Protein AF-A0A958YDU8-F1 (afdb_monomer_lite)

Foldseek 3Di:
DPQDWDFADCPPPPDPDDGGIWRWDFDWDDDDPTQFRQKIKTHDPPPDPDIDMDGCVVVVQRFGHPVCLFVLVCVQCVPDDPVFKGFDDWDWDWDQALNDTFTWIKIWMFGDDPVDPDTPPVDDTWIWIAGRRPRDIFTDDPVCPVCPSVSVCVVCVVVCCVPVVGQDDDPDPQDPVSVVVVVVVVVVPPPPPDDCVVVVVVVVVVVVVVVVVVVPD

Structure (mmCIF, N/CA/C/O backbone):
data_AF-A0A958YDU8-F1
#
_entry.id   AF-A0A958YDU8-F1
#
loop_
_atom_site.group_PDB
_atom_site.id
_atom_site.type_symbol
_atom_site.label_atom_id
_atom_site.label_alt_id
_atom_site.label_comp_id
_atom_site.label_asym_id
_atom_site.label_entity_id
_atom_site.label_seq_id
_atom_site.pdbx_PDB_ins_code
_atom_site.Cartn_x
_atom_site.Cartn_y
_atom_site.Cartn_z
_atom_site.occupancy
_atom_site.B_iso_or_equiv
_atom_site.auth_seq_id
_atom_site.auth_comp_id
_atom_site.auth_asym_id
_atom_site.auth_atom_id
_atom_site.pdbx_PDB_model_num
ATOM 1 N N . GLN A 1 1 ? 7.391 -19.616 -9.403 1.00 39.03 1 GLN A N 1
ATOM 2 C CA . GLN A 1 1 ? 7.424 -18.287 -8.755 1.00 39.03 1 GLN A CA 1
ATOM 3 C C . GLN A 1 1 ? 6.840 -18.462 -7.368 1.00 39.03 1 GLN A C 1
ATOM 5 O O . GLN A 1 1 ? 5.792 -19.087 -7.274 1.00 39.03 1 GLN A O 1
ATOM 10 N N . GLN A 1 2 ? 7.525 -18.017 -6.311 1.00 38.78 2 GLN A N 1
ATOM 11 C CA . GLN A 1 2 ? 6.897 -17.954 -4.989 1.00 38.78 2 GLN A CA 1
ATOM 12 C C . GLN A 1 2 ? 5.824 -16.860 -5.042 1.00 38.78 2 GLN A C 1
ATOM 14 O O . GLN A 1 2 ? 6.147 -15.749 -5.469 1.00 38.78 2 GLN A O 1
ATOM 19 N N . PRO A 1 3 ? 4.566 -17.153 -4.677 1.00 54.75 3 PRO A N 1
ATOM 20 C CA . PRO A 1 3 ? 3.591 -16.103 -4.474 1.00 54.75 3 PRO A CA 1
ATOM 21 C C . PRO A 1 3 ? 4.061 -15.255 -3.292 1.00 54.75 3 PRO A C 1
ATOM 23 O O . PRO A 1 3 ? 4.554 -15.775 -2.290 1.00 54.75 3 PRO A O 1
ATOM 26 N N . LEU A 1 4 ? 3.979 -13.941 -3.448 1.00 65.94 4 LEU A N 1
ATOM 27 C CA . LEU A 1 4 ? 4.447 -12.989 -2.451 1.00 65.94 4 LEU A CA 1
ATOM 28 C C . LEU A 1 4 ? 3.648 -13.202 -1.157 1.00 65.94 4 LEU A C 1
ATOM 30 O O . LEU A 1 4 ? 2.430 -13.397 -1.198 1.00 65.94 4 LEU A O 1
ATOM 34 N N . VAL A 1 5 ? 4.344 -13.230 -0.022 1.00 72.75 5 VAL A N 1
ATOM 35 C CA . VAL A 1 5 ? 3.734 -13.309 1.311 1.00 72.75 5 VAL A CA 1
ATOM 36 C C . VAL A 1 5 ? 3.876 -11.966 2.008 1.00 72.75 5 VAL A C 1
ATOM 38 O O . VAL A 1 5 ? 4.896 -11.286 1.873 1.00 72.75 5 VAL A O 1
ATOM 41 N N . THR A 1 6 ? 2.836 -11.577 2.733 1.00 83.12 6 THR A N 1
ATOM 42 C CA . THR A 1 6 ? 2.801 -10.376 3.570 1.00 83.12 6 THR A CA 1
ATOM 43 C C . THR A 1 6 ? 2.320 -10.782 4.954 1.00 83.12 6 THR A C 1
ATOM 45 O O . THR A 1 6 ? 1.454 -11.649 5.077 1.00 83.12 6 THR A O 1
ATOM 48 N N . ASP A 1 7 ? 2.922 -10.201 5.987 1.00 86.94 7 ASP A N 1
ATOM 49 C CA . ASP A 1 7 ? 2.473 -10.397 7.361 1.00 86.94 7 ASP A CA 1
ATOM 50 C C . ASP A 1 7 ? 1.242 -9.520 7.622 1.00 86.94 7 ASP A C 1
ATOM 52 O O . ASP A 1 7 ? 1.266 -8.317 7.348 1.00 86.94 7 ASP A O 1
ATOM 56 N N . PHE A 1 8 ? 0.157 -10.131 8.089 1.00 88.38 8 PHE A N 1
ATOM 57 C CA . PHE A 1 8 ? -1.086 -9.449 8.421 1.00 88.38 8 PHE A CA 1
ATOM 58 C C . PHE A 1 8 ? -1.434 -9.651 9.882 1.00 88.38 8 PHE A C 1
ATOM 60 O O . PHE A 1 8 ? -1.458 -10.776 10.386 1.00 88.38 8 PHE A O 1
ATOM 67 N N . ASP A 1 9 ? -1.817 -8.549 10.516 1.00 87.50 9 ASP A N 1
ATOM 68 C CA . ASP A 1 9 ? -2.418 -8.567 11.834 1.00 87.50 9 ASP A CA 1
ATOM 69 C C . ASP A 1 9 ? -3.946 -8.527 11.729 1.00 87.50 9 ASP A C 1
ATOM 71 O O . ASP A 1 9 ? -4.536 -7.545 11.273 1.00 87.50 9 ASP A O 1
ATOM 75 N N . PHE A 1 10 ? -4.585 -9.615 12.156 1.00 85.62 10 PHE A N 1
ATOM 76 C CA . PHE A 1 10 ? -6.038 -9.748 12.235 1.00 85.62 10 PHE A CA 1
ATOM 77 C C . PHE A 1 10 ? -6.580 -9.461 13.642 1.00 85.62 10 PHE A C 1
ATOM 79 O O . PHE A 1 10 ? -7.779 -9.638 13.885 1.00 85.62 10 PHE A O 1
ATOM 86 N N . ALA A 1 11 ? -5.743 -8.991 14.573 1.00 84.94 11 ALA A N 1
ATOM 87 C CA . ALA A 1 11 ? -6.195 -8.572 15.891 1.00 84.94 11 ALA A CA 1
ATOM 88 C C . ALA A 1 11 ? -7.304 -7.508 15.785 1.00 84.94 11 ALA A C 1
ATOM 90 O O . ALA A 1 11 ? -7.240 -6.562 14.996 1.00 84.94 11 ALA A O 1
ATOM 91 N N . GLY A 1 12 ? -8.358 -7.678 16.587 1.00 78.44 12 GLY A N 1
ATOM 92 C CA . GLY A 1 12 ? -9.519 -6.784 16.582 1.00 78.44 12 GLY A CA 1
ATOM 93 C C . GLY A 1 12 ? -10.489 -6.994 15.415 1.00 78.44 12 GLY A C 1
ATOM 94 O O . GLY A 1 12 ? -11.377 -6.170 15.216 1.00 78.44 12 GLY A O 1
ATOM 95 N N . THR A 1 13 ? -10.338 -8.072 14.644 1.00 82.50 13 THR A N 1
ATOM 96 C CA . THR A 1 13 ? -11.361 -8.523 13.695 1.00 82.50 13 THR A CA 1
ATOM 97 C C . THR A 1 13 ? -12.206 -9.642 14.308 1.00 82.50 13 THR A C 1
ATOM 99 O O . THR A 1 13 ? -11.715 -10.426 15.116 1.00 82.50 13 THR A O 1
ATOM 102 N N . ASP A 1 14 ? -13.471 -9.755 13.895 1.00 83.44 14 ASP A N 1
ATOM 103 C CA . ASP A 1 14 ? -14.378 -10.820 14.361 1.00 83.44 14 ASP A CA 1
ATOM 104 C C . ASP A 1 14 ? -14.143 -12.165 13.643 1.00 83.44 14 ASP A C 1
ATOM 106 O O . ASP A 1 14 ? -14.927 -13.107 13.777 1.00 83.44 14 ASP A O 1
ATOM 110 N N . ILE A 1 15 ? -13.083 -12.263 12.835 1.00 82.56 15 ILE A N 1
ATOM 111 C CA . ILE A 1 15 ? -12.749 -13.474 12.089 1.00 82.56 15 ILE A CA 1
ATOM 112 C C . ILE A 1 15 ? -11.736 -14.311 12.870 1.00 82.56 15 ILE A C 1
ATOM 114 O O . ILE A 1 15 ? -10.756 -13.805 13.402 1.00 82.56 15 ILE A O 1
ATOM 118 N N . GLY A 1 16 ? -11.934 -15.631 12.892 1.00 79.31 16 GLY A N 1
ATOM 119 C CA . GLY A 1 16 ? -10.999 -16.587 13.502 1.00 79.31 16 GLY A CA 1
ATOM 120 C C . GLY A 1 16 ? -9.726 -16.817 12.676 1.00 79.31 16 GLY A C 1
ATOM 121 O O . GLY A 1 16 ? -9.306 -17.965 12.517 1.00 79.31 16 GLY A O 1
ATOM 122 N N . ALA A 1 17 ? -9.179 -15.765 12.064 1.00 84.50 17 ALA A N 1
ATOM 123 C CA . ALA A 1 17 ? -7.907 -15.784 11.349 1.00 84.50 17 ALA A CA 1
ATOM 124 C C . ALA A 1 17 ? -6.751 -15.553 12.332 1.00 84.50 17 ALA A C 1
ATOM 126 O O . ALA A 1 17 ? -6.861 -14.762 13.264 1.00 84.50 17 ALA A O 1
ATOM 127 N N . TYR A 1 18 ? -5.640 -16.256 12.132 1.00 85.81 18 TYR A N 1
ATOM 128 C CA . TYR A 1 18 ? -4.417 -16.069 12.915 1.00 85.81 18 TYR A CA 1
ATOM 129 C C . TYR A 1 18 ? -3.584 -14.923 12.320 1.00 85.81 18 TYR A C 1
ATOM 131 O O . TYR A 1 18 ? -3.450 -14.851 11.102 1.00 85.81 18 TYR A O 1
ATOM 139 N N . SER A 1 19 ? -3.007 -14.041 13.136 1.00 89.50 19 SER A N 1
ATOM 140 C CA . SER A 1 19 ? -2.081 -13.005 12.650 1.00 89.50 19 SER A CA 1
ATOM 141 C C . SER A 1 19 ? -0.740 -13.619 12.238 1.00 89.50 19 SER A C 1
ATOM 143 O O . SER A 1 19 ? -0.103 -14.276 13.056 1.00 89.50 19 SER A O 1
ATOM 145 N N . GLY A 1 20 ? -0.299 -13.404 10.999 1.00 89.69 20 GLY A N 1
ATOM 146 C CA . GLY A 1 20 ? 0.942 -13.977 10.470 1.00 89.69 20 GLY A CA 1
ATOM 147 C C . GLY A 1 20 ? 1.060 -13.837 8.954 1.00 89.69 20 GLY A C 1
ATOM 148 O O . GLY A 1 20 ? 0.490 -12.924 8.364 1.00 89.69 20 GLY A O 1
ATOM 149 N N . LEU A 1 21 ? 1.781 -14.753 8.299 1.00 91.62 21 LEU A N 1
ATOM 150 C CA . LEU A 1 21 ? 2.033 -14.696 6.854 1.00 91.62 21 LEU A CA 1
ATOM 151 C C . LEU A 1 21 ? 0.840 -15.182 6.019 1.00 91.62 21 LEU A C 1
ATOM 153 O O . LEU A 1 21 ? 0.368 -16.308 6.183 1.00 91.62 21 LEU A O 1
ATOM 157 N N . TYR A 1 22 ? 0.423 -14.360 5.055 1.00 92.44 22 TYR A N 1
ATOM 158 C CA . TYR A 1 22 ? -0.594 -14.701 4.061 1.00 92.44 22 TYR A CA 1
ATOM 159 C C . TYR A 1 22 ? -0.122 -14.353 2.654 1.00 92.44 22 TYR A C 1
ATOM 161 O O . TYR A 1 22 ? 0.576 -13.361 2.430 1.00 92.44 22 TYR A O 1
ATOM 169 N N . HIS A 1 23 ? -0.587 -15.129 1.682 1.00 90.88 23 HIS A N 1
ATOM 170 C CA . HIS A 1 23 ? -0.673 -14.663 0.308 1.00 90.88 23 HIS A CA 1
ATOM 171 C C . HIS A 1 23 ? -1.861 -13.724 0.172 1.00 90.88 23 HIS A C 1
ATOM 173 O O . HIS A 1 23 ? -2.959 -14.035 0.639 1.00 90.88 23 HIS A O 1
ATOM 179 N N . TRP A 1 24 ? -1.640 -12.599 -0.497 1.00 91.50 24 TRP A N 1
ATOM 180 C CA . TRP A 1 24 ? -2.682 -11.622 -0.761 1.00 91.50 24 TRP A CA 1
ATOM 181 C C . TRP A 1 24 ? -2.897 -11.438 -2.258 1.00 91.50 24 TRP A C 1
ATOM 183 O O . TRP A 1 24 ? -1.936 -11.338 -3.021 1.00 91.50 24 TRP A O 1
ATOM 193 N N . PHE A 1 25 ? -4.163 -11.352 -2.659 1.00 90.62 25 PHE A N 1
ATOM 194 C CA . PHE A 1 25 ? -4.563 -11.067 -4.031 1.00 90.62 25 PHE A CA 1
ATOM 195 C C . PHE A 1 25 ? -5.635 -9.982 -4.051 1.00 90.62 25 PHE A C 1
ATOM 197 O O . PHE A 1 25 ? -6.709 -10.151 -3.471 1.00 90.62 25 PHE A O 1
ATOM 204 N N . GLY A 1 26 ? -5.359 -8.890 -4.760 1.00 90.56 26 GLY A N 1
ATOM 205 C CA . GLY A 1 26 ? -6.371 -7.908 -5.122 1.00 90.56 26 GLY A CA 1
ATOM 206 C C . GLY A 1 26 ? -7.107 -8.357 -6.379 1.00 90.56 26 GLY A C 1
ATOM 207 O O . GLY A 1 26 ? -6.504 -8.438 -7.446 1.00 90.56 26 GLY A O 1
ATOM 208 N N . LEU A 1 27 ? -8.395 -8.676 -6.259 1.00 90.69 27 LEU A N 1
ATOM 209 C CA . LEU A 1 27 ? -9.233 -9.035 -7.399 1.00 90.69 27 LEU A CA 1
ATOM 210 C C . LEU A 1 27 ? -9.924 -7.796 -7.952 1.00 90.69 27 LEU A C 1
ATOM 212 O O . LEU A 1 27 ? -10.618 -7.068 -7.234 1.00 90.69 27 LEU A O 1
ATOM 216 N N . GLU A 1 28 ? -9.766 -7.610 -9.252 1.00 89.19 28 GLU A N 1
ATOM 217 C CA . GLU A 1 28 ? -10.351 -6.525 -10.027 1.00 89.19 28 GLU A CA 1
ATOM 218 C C . GLU A 1 28 ? -11.331 -7.110 -11.057 1.00 89.19 28 GLU A C 1
ATOM 220 O O . GLU A 1 28 ? -11.130 -8.240 -11.521 1.00 89.19 28 GLU A O 1
ATOM 225 N N . PRO A 1 29 ? -12.410 -6.395 -11.415 1.00 83.06 29 PRO A N 1
ATOM 226 C CA . PRO A 1 29 ? -13.321 -6.850 -12.453 1.00 83.06 29 PRO A CA 1
ATOM 227 C C . PRO A 1 29 ? -12.605 -6.954 -13.803 1.00 83.06 29 PRO A C 1
ATOM 229 O O . PRO A 1 29 ? -11.751 -6.141 -14.142 1.00 83.06 29 PRO A O 1
ATOM 232 N N . VAL A 1 30 ? -12.992 -7.940 -14.608 1.00 74.12 30 VAL A N 1
ATOM 233 C CA . VAL A 1 30 ? -12.461 -8.105 -15.965 1.00 74.12 30 VAL A CA 1
ATOM 234 C C . VAL A 1 30 ? -13.168 -7.128 -16.911 1.00 74.12 30 VAL A C 1
ATOM 236 O O . VAL A 1 30 ? -14.394 -7.158 -17.012 1.00 74.12 30 VAL A O 1
ATOM 239 N N . GLY A 1 31 ? -12.410 -6.289 -17.622 1.00 67.19 31 GLY A N 1
ATOM 240 C CA . GLY A 1 31 ? -12.918 -5.379 -18.659 1.00 67.19 31 GLY A CA 1
ATOM 241 C C . GLY A 1 31 ? -12.259 -3.9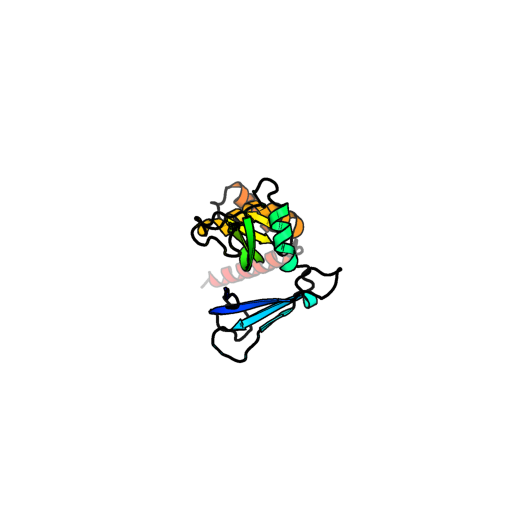96 -18.629 1.00 67.19 31 GLY A C 1
ATOM 242 O O . GLY A 1 31 ? -11.626 -3.628 -17.645 1.00 67.19 31 GLY A O 1
ATOM 243 N N . GLU A 1 32 ? -12.414 -3.218 -19.705 1.00 60.72 32 GLU A N 1
ATOM 244 C CA . GLU A 1 32 ? -11.770 -1.897 -19.853 1.00 60.72 32 GLU A CA 1
ATOM 245 C C . GLU A 1 32 ? -12.280 -0.840 -18.856 1.00 60.72 32 GLU A C 1
ATOM 247 O O . GLU A 1 32 ? -11.593 0.140 -18.583 1.00 60.72 32 GLU A O 1
ATOM 252 N N . GLU A 1 33 ? -13.469 -1.033 -18.279 1.00 55.81 33 GLU A N 1
ATOM 253 C CA . GLU A 1 33 ? -14.166 0.015 -17.522 1.00 55.81 33 GLU A CA 1
ATOM 254 C C . GLU A 1 33 ? -13.975 -0.042 -15.998 1.00 55.81 33 GLU A C 1
ATOM 256 O O . GLU A 1 33 ? -14.526 0.800 -15.285 1.00 55.81 33 GLU A O 1
ATOM 261 N N . ARG A 1 34 ? -13.245 -1.025 -15.447 1.00 60.16 34 ARG A N 1
ATOM 262 C CA . ARG A 1 34 ? -13.185 -1.215 -13.985 1.00 60.16 34 ARG A CA 1
ATOM 263 C C . ARG A 1 34 ? -11.812 -1.636 -13.472 1.00 60.16 34 ARG A C 1
ATOM 265 O O . ARG A 1 34 ? -11.558 -2.805 -13.227 1.00 60.16 34 ARG A O 1
ATOM 272 N N . THR A 1 35 ? -10.976 -0.644 -13.187 1.00 65.88 35 THR A N 1
ATOM 273 C CA . THR A 1 35 ? -9.683 -0.790 -12.493 1.00 65.88 35 THR A CA 1
ATOM 274 C C . THR A 1 35 ? -9.809 -0.623 -10.975 1.00 65.88 35 THR A C 1
ATOM 276 O O . THR A 1 35 ? -8.877 -0.170 -10.317 1.00 65.88 35 THR A O 1
ATOM 279 N N . SER A 1 36 ? -10.983 -0.898 -10.396 1.00 85.25 36 SER A N 1
ATOM 280 C CA . SER A 1 36 ? -11.215 -0.770 -8.954 1.00 85.25 36 SER A CA 1
ATOM 281 C C . SER A 1 36 ? -11.044 -2.105 -8.239 1.00 85.25 36 SER A C 1
ATOM 283 O O . SER A 1 36 ? -11.591 -3.122 -8.679 1.00 85.25 36 SER A O 1
ATOM 285 N N . LEU A 1 37 ? -10.376 -2.089 -7.089 1.00 90.38 37 LEU A N 1
ATOM 286 C CA . LEU A 1 37 ? -10.241 -3.247 -6.216 1.00 90.38 37 LEU A CA 1
ATOM 287 C C . LEU A 1 37 ? -11.626 -3.691 -5.720 1.00 90.38 37 LEU A C 1
ATOM 289 O O . LEU A 1 37 ? -12.300 -2.957 -5.003 1.00 90.38 37 LEU A O 1
ATOM 293 N N . SER A 1 38 ? -12.054 -4.896 -6.102 1.00 91.25 38 SER A N 1
ATOM 294 C CA . SER A 1 38 ? -13.350 -5.460 -5.693 1.00 91.25 38 SER A CA 1
ATOM 295 C C . SER A 1 38 ? -13.221 -6.365 -4.476 1.00 91.25 38 SER A C 1
ATOM 297 O O . SER A 1 38 ? -14.015 -6.251 -3.544 1.00 91.25 38 SER A O 1
ATOM 299 N N . TYR A 1 39 ? -12.196 -7.218 -4.455 1.00 92.38 39 TYR A N 1
ATOM 300 C CA . TYR A 1 39 ? -11.927 -8.105 -3.327 1.00 92.38 39 TYR A CA 1
ATOM 301 C C . TYR A 1 39 ? -10.458 -8.076 -2.937 1.00 92.38 39 TYR A C 1
ATOM 303 O O . TYR A 1 39 ? -9.588 -8.113 -3.800 1.00 92.38 39 TYR A O 1
ATOM 311 N N . SER A 1 40 ? -10.189 -8.092 -1.636 1.00 92.81 40 SER A N 1
ATOM 312 C CA . SER A 1 40 ? -8.895 -8.520 -1.103 1.00 92.81 40 SER A CA 1
ATOM 313 C C . SER A 1 40 ? -9.027 -9.959 -0.632 1.00 92.81 40 SER A C 1
ATOM 315 O O . SER A 1 40 ? -9.834 -10.227 0.253 1.00 92.81 40 SER A O 1
ATOM 317 N N . VAL A 1 41 ? -8.266 -10.881 -1.212 1.00 93.25 41 VAL A N 1
ATOM 318 C CA . VAL A 1 41 ? -8.261 -12.302 -0.841 1.00 93.25 41 VAL A CA 1
ATOM 319 C C . VAL A 1 41 ? -6.991 -12.614 -0.067 1.00 93.25 41 VAL A C 1
ATOM 321 O O . VAL A 1 41 ? -5.906 -12.218 -0.483 1.00 93.25 41 VAL A O 1
ATOM 324 N N . PHE A 1 42 ? -7.131 -13.345 1.035 1.00 92.44 42 PHE A N 1
ATOM 325 C CA . PHE A 1 42 ? -6.052 -13.724 1.936 1.00 92.44 42 PHE A CA 1
ATOM 326 C C . PHE A 1 42 ? -6.036 -15.245 2.088 1.00 92.44 42 PHE A C 1
ATOM 328 O O . PHE A 1 42 ? -7.031 -15.851 2.497 1.00 92.44 42 PHE A O 1
ATOM 335 N N . ILE A 1 43 ? -4.898 -15.857 1.777 1.00 92.56 43 ILE A N 1
ATOM 336 C CA . ILE A 1 43 ? -4.672 -17.298 1.919 1.00 92.56 43 ILE A CA 1
ATOM 337 C C . ILE A 1 43 ? -3.547 -17.493 2.942 1.00 92.56 43 ILE A C 1
ATOM 339 O O . ILE A 1 43 ? -2.435 -17.027 2.677 1.00 92.56 43 ILE A O 1
ATOM 343 N N . PRO A 1 44 ? -3.803 -18.131 4.099 1.00 92.25 44 PRO A N 1
ATOM 344 C CA . PRO A 1 44 ? -2.773 -18.406 5.095 1.00 92.25 44 PRO A CA 1
ATOM 345 C C . PRO A 1 44 ? -1.594 -19.181 4.500 1.00 92.25 44 PRO A C 1
ATOM 347 O O . PRO A 1 44 ? -1.781 -20.138 3.750 1.00 92.25 44 PRO A O 1
ATOM 350 N N . ALA A 1 45 ? -0.370 -18.814 4.877 1.00 89.75 45 ALA A N 1
ATOM 351 C CA . ALA A 1 45 ? 0.833 -19.562 4.509 1.00 89.75 45 ALA A CA 1
ATOM 352 C C . ALA A 1 45 ? 1.122 -20.749 5.459 1.00 89.75 45 ALA A C 1
ATOM 354 O O . ALA A 1 45 ? 2.197 -21.342 5.401 1.00 89.75 45 ALA A O 1
ATOM 355 N N . ASP A 1 46 ? 0.178 -21.097 6.340 1.00 87.75 46 ASP A N 1
ATOM 356 C CA . ASP A 1 46 ? 0.302 -22.155 7.356 1.00 87.75 46 ASP A CA 1
ATOM 357 C C . ASP A 1 46 ? -0.077 -23.562 6.846 1.00 87.75 46 ASP A C 1
ATOM 359 O O . ASP A 1 46 ? -0.037 -24.532 7.602 1.00 87.75 46 ASP A O 1
ATOM 363 N N . GLY A 1 47 ? -0.432 -23.682 5.561 1.00 85.44 47 GLY A N 1
ATOM 364 C CA . GLY A 1 47 ? -0.828 -24.939 4.922 1.00 85.44 47 GLY A CA 1
ATOM 365 C C . GLY A 1 47 ? -2.284 -25.346 5.162 1.00 85.44 47 GLY A C 1
ATOM 366 O O . GLY A 1 47 ? -2.672 -26.443 4.761 1.00 85.44 47 GLY A O 1
ATOM 367 N N . THR A 1 48 ? -3.098 -24.501 5.800 1.00 88.00 48 THR A N 1
ATOM 368 C CA . THR A 1 48 ? -4.530 -24.767 5.978 1.00 88.00 48 THR A CA 1
ATOM 369 C C . THR A 1 48 ? -5.325 -24.555 4.686 1.00 88.00 48 THR A C 1
ATOM 371 O O . THR A 1 48 ? -5.014 -23.695 3.866 1.00 88.00 48 THR A O 1
ATOM 374 N N . GLU A 1 49 ? -6.421 -25.299 4.522 1.00 89.69 49 GLU A N 1
ATOM 375 C CA . GLU A 1 49 ? -7.380 -25.119 3.416 1.00 89.69 49 GLU A CA 1
ATOM 376 C C . GLU A 1 49 ? -8.400 -24.008 3.724 1.00 89.69 49 GLU A C 1
ATOM 378 O O . GLU A 1 49 ? -9.609 -24.163 3.543 1.00 89.69 49 GLU A O 1
ATOM 383 N N . LYS A 1 50 ? -7.924 -22.883 4.262 1.00 90.94 50 LYS A N 1
ATOM 384 C CA . LYS A 1 50 ? -8.757 -21.724 4.593 1.00 90.94 50 LYS A CA 1
ATOM 385 C C . LYS A 1 50 ? -8.512 -20.597 3.600 1.00 90.94 50 LYS A C 1
ATOM 387 O O . LYS A 1 50 ? -7.399 -20.383 3.134 1.00 90.94 50 LYS A O 1
ATOM 392 N N . LEU A 1 51 ? -9.565 -19.843 3.313 1.00 91.44 51 LEU A N 1
ATOM 393 C CA . LEU A 1 51 ? -9.502 -18.630 2.512 1.00 91.44 51 LEU A CA 1
ATOM 394 C C . LEU A 1 51 ? -10.349 -17.563 3.187 1.00 91.44 51 LEU A C 1
ATOM 396 O O . LEU A 1 51 ? -11.492 -17.814 3.573 1.00 91.44 51 LEU A O 1
ATOM 400 N N . TYR A 1 52 ? -9.787 -16.368 3.295 1.00 92.75 52 TYR A N 1
ATOM 401 C CA . TYR A 1 52 ? -10.481 -15.188 3.784 1.00 92.75 52 TYR A CA 1
ATOM 402 C C . TYR A 1 52 ? -10.586 -14.177 2.651 1.00 92.75 52 TYR A C 1
ATOM 404 O O . TYR A 1 52 ? -9.727 -14.114 1.772 1.00 92.75 52 TYR A O 1
ATOM 412 N N . TYR A 1 53 ? -11.642 -13.375 2.660 1.00 93.19 53 TYR A N 1
ATOM 413 C CA . TYR A 1 53 ? -11.790 -12.295 1.701 1.00 93.19 53 TYR A CA 1
ATOM 414 C C . TYR A 1 53 ? -12.441 -11.078 2.346 1.00 93.19 53 TYR A C 1
ATOM 416 O O . TYR A 1 53 ? -13.175 -11.183 3.328 1.00 93.19 53 TYR A O 1
ATOM 424 N N . TYR A 1 54 ? -12.176 -9.921 1.758 1.00 91.31 54 TYR A N 1
ATOM 425 C CA . TYR A 1 54 ? -12.801 -8.658 2.097 1.00 91.31 54 TYR A CA 1
ATOM 426 C C . TYR A 1 54 ? -13.475 -8.094 0.848 1.00 91.31 54 TYR A C 1
ATOM 428 O O . TYR A 1 54 ? -12.805 -7.838 -0.152 1.00 91.31 54 TYR A O 1
ATOM 436 N N . ASP A 1 55 ? -14.796 -7.929 0.906 1.00 92.75 55 ASP A N 1
ATOM 437 C CA . ASP A 1 55 ? -15.608 -7.409 -0.197 1.00 92.75 55 ASP A CA 1
ATOM 438 C C . ASP A 1 55 ? -15.658 -5.874 -0.148 1.00 92.75 55 ASP A C 1
ATOM 440 O O . ASP A 1 55 ? -16.442 -5.272 0.595 1.00 92.75 55 ASP A O 1
ATOM 444 N N . HIS A 1 56 ? -14.784 -5.236 -0.927 1.00 92.12 56 HIS A N 1
ATOM 445 C CA . HIS A 1 56 ? -14.736 -3.780 -1.059 1.00 92.12 56 HIS A CA 1
ATOM 446 C C . HIS A 1 56 ? -15.953 -3.253 -1.831 1.00 92.12 56 HIS A C 1
ATOM 448 O O . HIS A 1 56 ? -16.491 -2.192 -1.497 1.00 92.12 56 HIS A O 1
ATOM 454 N N . ALA A 1 57 ? -16.435 -4.013 -2.820 1.00 87.81 57 ALA A N 1
ATOM 455 C CA . ALA A 1 57 ? -17.554 -3.627 -3.673 1.00 87.81 57 ALA A CA 1
ATOM 456 C C . ALA A 1 57 ? -18.877 -3.554 -2.893 1.00 87.81 57 ALA A C 1
ATOM 458 O O . ALA A 1 57 ? -19.594 -2.554 -2.984 1.00 87.81 57 ALA A O 1
ATOM 459 N N . ALA A 1 58 ? -19.175 -4.553 -2.058 1.00 90.12 58 ALA A N 1
ATOM 460 C CA . ALA A 1 58 ? -20.352 -4.568 -1.187 1.00 90.12 58 ALA A CA 1
ATOM 461 C C . ALA A 1 58 ? -20.338 -3.414 -0.174 1.00 90.12 58 ALA A C 1
ATOM 463 O O . ALA A 1 58 ? -21.385 -2.865 0.176 1.00 90.12 58 ALA A O 1
ATOM 464 N N . LYS A 1 59 ? -19.141 -3.003 0.260 1.00 88.94 59 LYS A N 1
ATOM 465 C CA . LYS A 1 59 ? -18.921 -1.855 1.150 1.00 88.94 59 LYS A CA 1
ATOM 466 C C . LYS A 1 59 ? -18.852 -0.513 0.419 1.00 88.94 59 LYS A C 1
ATOM 468 O O . LYS A 1 59 ? -18.669 0.509 1.074 1.00 88.94 59 LYS A O 1
ATOM 473 N N . LYS A 1 60 ? -19.023 -0.498 -0.910 1.00 87.50 60 LYS A N 1
ATOM 474 C CA . LYS A 1 60 ? -18.956 0.698 -1.768 1.00 87.50 60 LYS A CA 1
ATOM 475 C C . LYS A 1 60 ? -17.641 1.474 -1.625 1.00 87.50 60 LYS A C 1
ATOM 477 O O . LYS A 1 60 ? -17.624 2.698 -1.728 1.00 87.50 60 LYS A O 1
ATOM 482 N N . GLN A 1 61 ? -16.540 0.766 -1.395 1.00 86.19 61 GLN A N 1
ATOM 483 C CA . GLN A 1 61 ? -15.209 1.361 -1.345 1.00 86.19 61 GLN A CA 1
ATOM 484 C C . GLN A 1 61 ? -14.651 1.463 -2.767 1.00 86.19 61 GLN A C 1
ATOM 486 O O . GLN A 1 61 ? -14.392 0.452 -3.415 1.00 86.19 61 GLN A O 1
ATOM 491 N N . GLY A 1 62 ? -14.480 2.688 -3.265 1.00 84.38 62 GLY A N 1
ATOM 492 C CA . GLY A 1 62 ? -13.994 2.977 -4.621 1.00 84.38 62 GLY A CA 1
ATOM 493 C C . GLY A 1 62 ? -12.479 2.834 -4.795 1.00 84.38 62 GLY A C 1
ATOM 494 O O . GLY A 1 62 ? -11.872 3.644 -5.500 1.00 84.38 62 GLY A O 1
ATOM 495 N N . TYR A 1 63 ? -11.869 1.850 -4.131 1.00 91.06 63 TYR A N 1
ATOM 496 C CA . TYR A 1 63 ? -10.418 1.707 -4.073 1.00 91.06 63 TYR A CA 1
ATOM 497 C C . TYR A 1 63 ? -9.810 1.413 -5.440 1.00 91.06 63 TYR A C 1
ATOM 499 O O . TYR A 1 63 ? -10.355 0.639 -6.229 1.00 91.06 63 TYR A O 1
ATOM 507 N N . ALA A 1 64 ? -8.666 2.032 -5.721 1.00 88.56 64 ALA A N 1
ATOM 508 C CA . ALA A 1 64 ? -7.894 1.729 -6.912 1.00 88.56 64 ALA A CA 1
ATOM 509 C C . ALA A 1 64 ? -7.364 0.293 -6.865 1.00 88.56 64 ALA A C 1
ATOM 511 O O . ALA A 1 64 ? -6.915 -0.201 -5.833 1.00 88.56 64 ALA A O 1
ATOM 512 N N . GLY A 1 65 ? -7.439 -0.372 -8.008 1.00 87.56 65 GLY A N 1
ATOM 513 C CA . GLY A 1 65 ? -6.886 -1.690 -8.235 1.00 87.56 65 GLY A CA 1
ATOM 514 C C . GLY A 1 65 ? -5.367 -1.662 -8.351 1.00 87.56 65 GLY A C 1
ATOM 515 O O . GLY A 1 65 ? -4.764 -0.658 -8.740 1.00 87.56 65 GLY A O 1
ATOM 516 N N . VAL A 1 66 ? -4.746 -2.795 -8.037 1.00 88.06 66 VAL A N 1
ATOM 517 C CA . VAL A 1 66 ? -3.290 -2.976 -8.074 1.00 88.06 66 VAL A CA 1
ATOM 518 C C . VAL A 1 66 ? -2.755 -2.816 -9.496 1.00 88.06 66 VAL A C 1
ATOM 520 O O . VAL A 1 66 ? -1.644 -2.325 -9.691 1.00 88.06 66 VAL A O 1
ATOM 523 N N . SER A 1 67 ? -3.559 -3.177 -10.499 1.00 87.38 67 SER A N 1
ATOM 524 C CA . SER A 1 67 ? -3.213 -3.077 -11.919 1.00 87.38 67 SER A CA 1
ATOM 525 C C . SER A 1 67 ? -2.861 -1.651 -12.364 1.00 87.38 67 SER A C 1
ATOM 527 O O . SER A 1 67 ? -2.031 -1.470 -13.256 1.00 87.38 67 SER A O 1
ATOM 529 N N . ALA A 1 68 ? -3.435 -0.632 -11.716 1.00 88.38 68 ALA A N 1
ATOM 530 C CA . ALA A 1 68 ? -3.200 0.774 -12.032 1.00 88.38 68 ALA A CA 1
ATOM 531 C C . ALA A 1 68 ? -1.948 1.357 -11.348 1.00 88.38 68 ALA A C 1
ATOM 533 O O . ALA A 1 68 ? -1.472 2.426 -11.741 1.00 88.38 68 ALA A O 1
ATOM 534 N N . MET A 1 69 ? -1.396 0.671 -10.340 1.00 90.88 69 MET A N 1
ATOM 535 C CA . MET A 1 69 ? -0.311 1.192 -9.501 1.00 90.88 69 MET A CA 1
ATOM 536 C C . MET A 1 69 ? 0.990 1.493 -10.262 1.00 90.88 69 MET A C 1
ATOM 538 O O . MET A 1 69 ? 1.546 2.572 -10.043 1.00 90.88 69 MET A O 1
ATOM 542 N N . PRO A 1 70 ? 1.479 0.637 -11.189 1.00 92.19 70 PRO A N 1
ATOM 543 C CA . PRO A 1 70 ? 2.711 0.924 -11.924 1.00 92.19 70 PRO A CA 1
ATOM 544 C C . PRO A 1 70 ? 2.657 2.255 -12.679 1.00 92.19 70 PRO A C 1
ATOM 546 O O . PRO A 1 70 ? 3.587 3.054 -12.592 1.00 92.19 70 PRO A O 1
ATOM 549 N N . LEU A 1 71 ? 1.551 2.515 -13.385 1.00 91.75 71 LEU A N 1
ATOM 550 C CA . LEU A 1 71 ? 1.382 3.746 -14.153 1.00 91.75 71 LEU A CA 1
ATOM 551 C C . LEU A 1 71 ? 1.333 4.968 -13.232 1.00 91.75 71 LEU A C 1
ATOM 553 O O . LEU A 1 71 ? 1.974 5.971 -13.524 1.00 91.75 71 LEU A O 1
ATOM 557 N N . LYS A 1 72 ? 0.638 4.869 -12.092 1.00 92.62 72 LYS A N 1
ATOM 558 C CA . LYS A 1 72 ? 0.544 5.965 -11.117 1.00 92.62 72 LYS A CA 1
ATOM 559 C C . LYS A 1 72 ? 1.898 6.344 -10.534 1.00 92.62 72 LYS A C 1
ATOM 561 O O . LYS A 1 72 ? 2.221 7.526 -10.456 1.00 92.62 72 LYS A O 1
ATOM 566 N N . VAL A 1 73 ? 2.712 5.350 -10.186 1.00 95.12 73 VAL A N 1
ATOM 567 C CA . VAL A 1 73 ? 4.080 5.579 -9.705 1.00 95.12 73 VAL A CA 1
ATOM 568 C C . VAL A 1 73 ? 4.916 6.304 -10.762 1.00 95.12 73 VAL A C 1
ATOM 570 O O . VAL A 1 73 ? 5.562 7.299 -10.436 1.00 95.12 73 VAL A O 1
ATOM 573 N N . ILE A 1 74 ? 4.846 5.873 -12.025 1.00 94.50 74 ILE A N 1
ATOM 574 C CA . ILE A 1 74 ? 5.557 6.518 -13.140 1.00 94.50 74 ILE A CA 1
ATOM 575 C C . ILE A 1 74 ? 5.097 7.970 -13.335 1.00 94.50 74 ILE A C 1
ATOM 577 O O . ILE A 1 74 ? 5.917 8.881 -13.448 1.00 94.50 74 ILE A O 1
ATOM 581 N N . GLU A 1 75 ? 3.783 8.204 -13.332 1.00 93.56 75 GLU A N 1
ATOM 582 C CA . GLU A 1 75 ? 3.187 9.535 -13.493 1.00 93.56 75 GLU A CA 1
ATOM 583 C C . GLU A 1 75 ? 3.563 10.497 -12.359 1.00 93.56 75 GLU A C 1
ATOM 585 O O . GLU A 1 75 ? 3.724 11.694 -12.612 1.00 93.56 75 GLU A O 1
ATOM 590 N N . SER A 1 76 ? 3.722 9.981 -11.134 1.00 94.88 76 SER A N 1
ATOM 591 C CA . SER A 1 76 ? 4.043 10.776 -9.943 1.00 94.88 76 SER A CA 1
ATOM 592 C C . SER A 1 76 ? 5.429 11.420 -9.981 1.00 94.88 76 SER A C 1
ATOM 594 O O . SER A 1 76 ? 5.648 12.428 -9.315 1.00 94.88 76 SER A O 1
ATOM 596 N N . ARG A 1 77 ? 6.363 10.849 -10.755 1.00 94.62 77 ARG A N 1
ATOM 597 C CA . ARG A 1 77 ? 7.771 11.253 -10.751 1.00 94.62 77 ARG A CA 1
ATOM 598 C C . ARG A 1 77 ? 8.365 11.208 -12.154 1.00 94.62 77 ARG A C 1
ATOM 600 O O . ARG A 1 77 ? 9.112 10.303 -12.522 1.00 94.62 77 ARG A O 1
ATOM 607 N N . LYS A 1 78 ? 7.981 12.187 -12.971 1.00 89.81 78 LYS A N 1
ATOM 608 C CA . LYS A 1 78 ? 8.307 12.241 -14.408 1.00 89.81 78 LYS A CA 1
ATOM 609 C C . LYS A 1 78 ? 9.801 12.406 -14.686 1.00 89.81 78 LYS A C 1
ATOM 611 O O . LYS A 1 78 ? 10.258 12.038 -15.760 1.00 89.81 78 LYS A O 1
ATOM 616 N N . GLU A 1 79 ? 10.539 12.974 -13.740 1.00 91.31 79 GLU A N 1
ATOM 617 C CA . GLU A 1 79 ? 11.979 13.210 -13.818 1.00 91.31 79 GLU A CA 1
ATOM 618 C C . GLU A 1 79 ? 12.829 11.986 -13.447 1.00 91.31 79 GLU A C 1
ATOM 620 O O . GLU A 1 79 ? 14.049 12.019 -13.594 1.00 91.31 79 GLU A O 1
ATOM 625 N N . TYR A 1 80 ? 12.203 10.915 -12.956 1.00 91.81 80 TYR A N 1
ATOM 626 C CA . TYR A 1 80 ? 12.883 9.669 -12.626 1.00 91.81 80 TYR A CA 1
ATOM 627 C C . TYR A 1 80 ? 13.278 8.914 -13.904 1.00 91.81 80 TYR A C 1
ATOM 629 O O . TYR A 1 80 ? 12.543 8.915 -14.894 1.00 91.81 80 TYR A O 1
ATOM 637 N N . ASP A 1 81 ? 14.439 8.255 -13.903 1.00 90.00 81 ASP A N 1
ATOM 638 C CA . ASP A 1 81 ? 14.904 7.513 -15.077 1.00 90.00 81 ASP A CA 1
ATOM 639 C C . ASP A 1 81 ? 14.180 6.164 -15.204 1.00 90.00 81 ASP A C 1
ATOM 641 O O . ASP A 1 81 ? 14.661 5.112 -14.774 1.00 90.00 81 ASP A O 1
ATOM 645 N N . TRP A 1 82 ? 12.994 6.198 -15.809 1.00 91.19 82 TRP A N 1
ATOM 646 C CA . TRP A 1 82 ? 12.170 5.018 -16.080 1.00 91.19 82 TRP A CA 1
ATOM 647 C C . TRP A 1 82 ? 12.710 4.125 -17.205 1.00 91.19 82 TRP A C 1
ATOM 649 O O . TRP A 1 82 ? 12.159 3.050 -17.445 1.00 91.19 82 TRP A O 1
ATOM 659 N N . SER A 1 83 ? 13.768 4.542 -17.914 1.00 87.50 83 SER A N 1
ATOM 660 C CA . SER A 1 83 ? 14.380 3.698 -18.946 1.00 87.50 83 SER A CA 1
ATOM 661 C C . SER A 1 83 ? 15.129 2.515 -18.326 1.00 87.50 83 SER A C 1
ATOM 663 O O . SER A 1 83 ? 15.076 1.409 -18.862 1.00 87.50 83 SER A O 1
ATOM 665 N N . VAL A 1 84 ? 15.720 2.724 -17.144 1.00 87.81 84 VAL A N 1
ATOM 666 C CA . VAL A 1 84 ? 16.489 1.713 -16.399 1.00 87.81 84 VAL A CA 1
ATOM 667 C C . VAL A 1 84 ? 15.830 1.279 -15.091 1.00 87.81 84 VAL A C 1
ATOM 669 O O . VAL A 1 84 ? 16.320 0.359 -14.444 1.00 87.81 84 VAL A O 1
ATOM 672 N N . ASN A 1 85 ? 14.706 1.882 -14.696 1.00 89.81 85 ASN A N 1
ATOM 673 C CA . ASN A 1 85 ? 13.975 1.521 -13.480 1.00 89.81 85 ASN A CA 1
ATOM 674 C C . ASN A 1 85 ? 12.517 1.194 -13.775 1.00 89.81 85 ASN A C 1
ATOM 676 O O . ASN A 1 85 ? 11.878 1.857 -14.591 1.00 89.81 85 ASN A O 1
ATOM 680 N N . LYS A 1 86 ? 11.954 0.209 -13.067 1.00 91.38 86 LYS A N 1
ATOM 681 C CA . LYS A 1 86 ? 10.520 -0.101 -13.159 1.00 91.38 86 LYS A CA 1
ATOM 682 C C . LYS A 1 86 ? 9.909 -0.374 -11.789 1.00 91.38 86 LYS A C 1
ATOM 684 O O . LYS A 1 86 ? 10.585 -0.940 -10.929 1.00 91.38 86 LYS A O 1
ATOM 689 N N . PRO A 1 87 ? 8.624 -0.038 -11.588 1.00 92.44 87 PRO A N 1
ATOM 690 C CA . PRO A 1 87 ? 7.844 -0.596 -10.495 1.00 92.44 87 PRO A CA 1
ATOM 691 C C . PRO A 1 87 ? 7.685 -2.106 -10.711 1.00 92.44 87 PRO A C 1
ATOM 693 O O . PRO A 1 87 ? 7.265 -2.536 -11.787 1.00 92.44 87 PRO A O 1
ATOM 696 N N . VAL A 1 88 ? 8.054 -2.909 -9.716 1.00 88.44 88 VAL A N 1
ATOM 697 C CA . VAL A 1 88 ? 8.130 -4.378 -9.847 1.00 88.44 88 VAL A CA 1
ATOM 698 C C . VAL A 1 88 ? 7.139 -5.124 -8.974 1.00 88.44 88 VAL A C 1
ATOM 700 O O . VAL A 1 88 ? 6.744 -6.239 -9.305 1.00 88.44 88 VAL A O 1
ATOM 703 N N . GLU A 1 89 ? 6.743 -4.527 -7.859 1.00 87.94 89 GLU A N 1
ATOM 704 C CA . GLU A 1 89 ? 5.948 -5.199 -6.847 1.00 87.94 89 GLU A CA 1
ATOM 705 C C . GLU A 1 89 ? 5.062 -4.197 -6.124 1.00 87.94 89 GLU A C 1
ATOM 707 O O . GLU A 1 89 ? 5.509 -3.091 -5.830 1.00 87.94 89 GLU A O 1
ATOM 712 N N . PHE A 1 90 ? 3.836 -4.619 -5.816 1.00 90.69 90 PHE A N 1
ATOM 713 C CA . PHE A 1 90 ? 2.880 -3.873 -5.010 1.00 90.69 90 PHE A CA 1
ATOM 714 C C . PHE A 1 90 ? 2.261 -4.810 -3.983 1.00 90.69 90 PHE A C 1
ATOM 716 O O . PHE A 1 90 ? 1.679 -5.835 -4.343 1.00 90.69 90 PHE A O 1
ATOM 723 N N . ARG A 1 91 ? 2.389 -4.459 -2.705 1.00 90.31 91 ARG A N 1
ATOM 724 C CA . ARG A 1 91 ? 1.808 -5.209 -1.585 1.00 90.31 91 ARG A CA 1
ATOM 725 C C . ARG A 1 91 ? 0.857 -4.314 -0.802 1.00 90.31 91 ARG A C 1
ATOM 727 O O . ARG A 1 91 ? 1.103 -3.112 -0.737 1.00 90.31 91 ARG A O 1
ATOM 734 N N . PRO A 1 92 ? -0.196 -4.850 -0.178 1.00 92.06 92 PRO A N 1
ATOM 735 C CA . PRO A 1 92 ? -1.035 -4.048 0.696 1.00 92.06 92 PRO A CA 1
ATOM 736 C C . PRO A 1 92 ? -0.229 -3.593 1.919 1.00 92.06 92 PRO A C 1
ATOM 738 O O . PRO A 1 92 ? 0.477 -4.373 2.554 1.00 92.06 92 PRO A O 1
ATOM 741 N N . TYR A 1 93 ? -0.366 -2.318 2.251 1.00 91.94 93 TYR A N 1
ATOM 742 C CA . TYR A 1 93 ? 0.164 -1.685 3.448 1.00 91.94 93 TYR A CA 1
ATOM 743 C C . TYR A 1 93 ? -1.015 -1.074 4.197 1.00 91.94 93 TYR A C 1
ATOM 745 O O . TYR A 1 93 ? -1.541 -0.030 3.818 1.00 91.94 93 TYR A O 1
ATOM 753 N N . ILE A 1 94 ? -1.488 -1.782 5.220 1.00 90.88 94 ILE A N 1
ATOM 754 C CA . ILE A 1 94 ? -2.657 -1.379 6.004 1.00 90.88 94 ILE A CA 1
ATOM 755 C C . ILE A 1 94 ? -2.163 -0.773 7.311 1.00 90.88 94 ILE A C 1
ATOM 757 O O . ILE A 1 94 ? -1.443 -1.430 8.065 1.00 90.88 94 ILE A O 1
ATOM 761 N N . LYS A 1 95 ? -2.552 0.473 7.583 1.00 90.44 95 LYS A N 1
ATOM 762 C CA . LYS A 1 95 ? -2.178 1.191 8.806 1.00 90.44 95 LYS A CA 1
ATOM 763 C C . LYS A 1 95 ? -3.323 2.017 9.354 1.00 90.44 95 LYS A C 1
ATOM 765 O O . LYS A 1 95 ? -4.152 2.530 8.607 1.00 90.44 95 LYS A O 1
ATOM 770 N N . ASP A 1 96 ? -3.327 2.169 10.670 1.00 88.81 96 ASP A N 1
ATOM 771 C CA . ASP A 1 96 ? -4.222 3.084 11.364 1.00 88.81 96 ASP A CA 1
ATOM 772 C C . ASP A 1 96 ? -3.536 4.458 11.440 1.00 88.81 96 ASP A C 1
ATOM 774 O O . ASP A 1 96 ? -2.616 4.658 12.231 1.00 88.81 96 ASP A O 1
ATOM 778 N N . ILE A 1 97 ? -3.955 5.398 10.585 1.00 88.50 97 ILE A N 1
ATOM 779 C CA . ILE A 1 97 ? -3.387 6.754 10.488 1.00 88.50 97 ILE A CA 1
ATOM 780 C C . ILE A 1 97 ? -4.515 7.774 10.634 1.00 88.50 97 ILE A C 1
ATOM 782 O O . ILE A 1 97 ? -5.556 7.666 9.980 1.00 88.50 97 ILE A O 1
ATOM 786 N N . ALA A 1 98 ? -4.301 8.777 11.492 1.00 85.19 98 ALA A N 1
ATOM 787 C CA . ALA A 1 98 ? -5.297 9.799 11.819 1.00 85.19 98 ALA A CA 1
ATOM 788 C C . ALA A 1 98 ? -6.646 9.200 12.278 1.00 85.19 98 ALA A C 1
ATOM 790 O O . ALA A 1 98 ? -7.714 9.648 11.873 1.00 85.19 98 ALA A O 1
ATOM 791 N N . GLY A 1 99 ? -6.594 8.142 13.098 1.00 83.12 99 GLY A N 1
ATOM 792 C CA . GLY A 1 99 ? -7.779 7.503 13.687 1.00 83.12 99 GLY A CA 1
ATOM 793 C C . GLY A 1 99 ? -8.612 6.637 12.734 1.00 83.12 99 GLY A C 1
ATOM 794 O O . GLY A 1 99 ? -9.641 6.110 13.153 1.00 83.12 99 GLY A O 1
ATOM 795 N N . LYS A 1 100 ? -8.181 6.453 11.478 1.00 86.00 100 LYS A N 1
ATOM 796 C CA . LYS A 1 100 ? -8.854 5.615 10.475 1.00 86.00 100 LYS A CA 1
ATOM 797 C C . LYS A 1 100 ? -7.903 4.526 9.982 1.00 86.00 100 LYS A C 1
ATOM 799 O O . LYS A 1 100 ? -6.727 4.786 9.732 1.00 86.00 100 LYS A O 1
ATOM 804 N N . ARG A 1 101 ? -8.432 3.314 9.795 1.00 89.12 101 ARG A N 1
ATOM 805 C CA . ARG A 1 101 ? -7.729 2.237 9.093 1.00 89.12 101 ARG A CA 1
ATOM 806 C C . ARG A 1 101 ? -7.688 2.547 7.605 1.00 89.12 101 ARG A C 1
ATOM 808 O O . ARG A 1 101 ? -8.739 2.661 6.975 1.00 89.12 101 ARG A O 1
ATOM 815 N N . ARG A 1 102 ? -6.488 2.683 7.052 1.00 91.12 102 ARG A N 1
ATOM 816 C CA . ARG A 1 102 ? -6.241 3.061 5.658 1.00 91.12 102 ARG A CA 1
ATOM 817 C C . ARG A 1 102 ? -5.499 1.948 4.934 1.00 91.12 102 ARG A C 1
ATOM 819 O O . ARG A 1 102 ? -4.652 1.274 5.521 1.00 91.12 102 ARG A O 1
ATOM 826 N N . LEU A 1 103 ? -5.851 1.754 3.666 1.00 92.81 103 LEU A N 1
ATOM 827 C CA . LEU A 1 103 ? -5.199 0.810 2.768 1.00 92.81 103 LEU A CA 1
ATOM 828 C C . LEU A 1 103 ? -4.332 1.594 1.789 1.00 92.81 103 LEU A C 1
ATOM 830 O O . LEU A 1 103 ? -4.842 2.389 1.005 1.00 92.81 103 LEU A O 1
ATOM 834 N N . PHE A 1 104 ? -3.042 1.298 1.803 1.00 95.12 104 PHE A N 1
ATOM 835 C CA . PHE A 1 104 ? -2.092 1.738 0.796 1.00 95.12 104 PHE A CA 1
ATOM 836 C C . PHE A 1 104 ? -1.551 0.529 0.035 1.00 95.12 104 PHE A C 1
ATOM 838 O O . PHE A 1 104 ? -1.654 -0.613 0.491 1.00 95.12 104 PHE A O 1
ATOM 845 N N . PHE A 1 105 ? -0.908 0.779 -1.096 1.00 94.50 105 PHE A N 1
ATOM 846 C CA . PHE A 1 105 ? -0.061 -0.189 -1.777 1.00 94.50 105 PHE A CA 1
ATOM 847 C C . PHE A 1 105 ? 1.396 0.233 -1.635 1.00 94.50 105 PHE A C 1
ATOM 849 O O . PHE A 1 105 ? 1.780 1.297 -2.111 1.00 94.50 105 PHE A O 1
ATOM 856 N N . LEU A 1 106 ? 2.210 -0.599 -0.990 1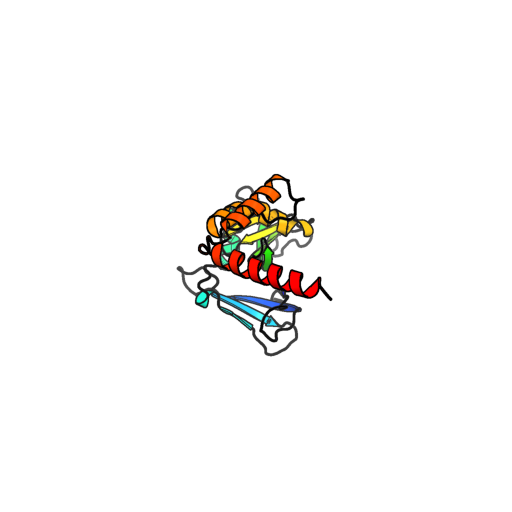.00 94.44 106 LEU A N 1
ATOM 857 C CA . LEU A 1 106 ? 3.657 -0.445 -0.949 1.00 94.44 106 LEU A CA 1
ATOM 858 C C . LEU A 1 106 ? 4.251 -0.955 -2.261 1.00 94.44 106 LEU A C 1
ATOM 860 O O . LEU A 1 106 ? 4.327 -2.163 -2.496 1.00 94.44 106 LEU A O 1
ATOM 864 N N . GLY A 1 107 ? 4.640 -0.009 -3.105 1.00 93.50 107 GLY A N 1
ATOM 865 C CA . GLY A 1 107 ? 5.332 -0.203 -4.364 1.00 93.50 107 GLY A CA 1
ATOM 866 C C . GLY A 1 107 ? 6.845 -0.272 -4.182 1.00 93.50 107 GLY A C 1
ATOM 867 O O . GLY A 1 107 ? 7.430 0.564 -3.497 1.00 93.50 107 GLY A O 1
ATOM 868 N N . THR A 1 108 ? 7.485 -1.246 -4.825 1.00 92.81 108 THR A N 1
ATOM 869 C CA . THR A 1 108 ? 8.949 -1.333 -4.938 1.00 92.81 108 THR A CA 1
ATOM 870 C C . THR A 1 108 ? 9.384 -0.981 -6.353 1.00 92.81 108 THR A C 1
ATOM 872 O O . THR A 1 108 ? 8.859 -1.531 -7.324 1.00 92.81 108 THR A O 1
ATOM 875 N N . ILE A 1 109 ? 10.358 -0.082 -6.468 1.00 92.62 109 ILE A N 1
ATOM 876 C CA . ILE A 1 109 ? 10.991 0.316 -7.721 1.00 92.62 109 ILE A CA 1
ATOM 877 C C . ILE A 1 109 ? 12.394 -0.279 -7.744 1.00 92.62 109 ILE A C 1
ATOM 879 O O . ILE A 1 109 ? 13.167 -0.128 -6.798 1.00 92.62 109 ILE A O 1
ATOM 883 N N . SER A 1 110 ? 12.716 -0.986 -8.824 1.00 89.69 110 SER A N 1
ATOM 884 C CA . SER A 1 110 ? 13.996 -1.671 -8.975 1.00 89.69 110 SER A CA 1
ATOM 885 C C . SER A 1 110 ? 14.638 -1.344 -10.316 1.00 89.69 110 SER A C 1
ATOM 887 O O . SER A 1 110 ? 13.950 -1.183 -11.331 1.00 89.69 110 SER A O 1
ATOM 889 N N . A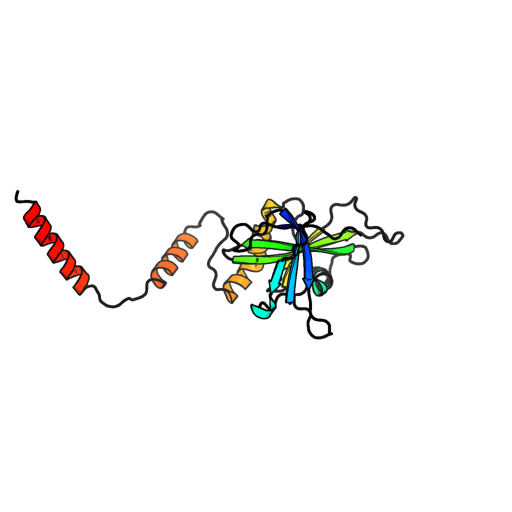LA A 1 111 ? 15.967 -1.283 -10.305 1.00 85.75 111 ALA A N 1
ATOM 890 C CA . ALA A 1 111 ? 16.770 -1.149 -11.504 1.00 85.75 111 ALA A CA 1
ATOM 891 C C . ALA A 1 111 ? 16.743 -2.451 -12.322 1.00 85.75 111 ALA A C 1
ATOM 893 O O . ALA A 1 111 ? 16.853 -3.565 -11.795 1.00 85.75 111 ALA A O 1
ATOM 894 N N . ILE A 1 112 ? 16.629 -2.301 -13.636 1.00 76.81 112 ILE A N 1
ATOM 895 C CA . ILE A 1 112 ? 16.691 -3.381 -14.616 1.00 76.81 112 ILE A CA 1
ATOM 896 C C . ILE A 1 112 ? 17.951 -3.186 -15.447 1.00 76.81 112 ILE A C 1
ATOM 898 O O . ILE A 1 112 ? 18.239 -2.081 -15.899 1.00 76.81 112 ILE A O 1
ATOM 902 N N . ARG A 1 113 ? 18.697 -4.269 -15.676 1.00 66.44 113 ARG A N 1
ATOM 903 C CA . ARG A 1 113 ? 19.812 -4.259 -16.627 1.00 66.44 113 ARG A CA 1
ATOM 904 C C . ARG A 1 113 ? 19.312 -4.637 -18.022 1.00 66.44 113 ARG A C 1
ATOM 906 O O . ARG A 1 113 ? 18.588 -5.617 -18.167 1.00 66.44 113 ARG A O 1
ATOM 913 N N . ASP A 1 114 ? 19.716 -3.891 -19.047 1.00 57.94 114 ASP A N 1
ATOM 914 C CA . ASP A 1 114 ? 19.289 -4.112 -20.444 1.00 57.94 114 ASP A CA 1
ATOM 915 C C . ASP A 1 114 ? 19.666 -5.502 -20.993 1.00 57.94 114 ASP A C 1
ATOM 917 O O . ASP A 1 114 ? 18.996 -6.051 -21.868 1.00 57.94 114 ASP A O 1
ATOM 921 N N . ASP A 1 115 ? 20.729 -6.104 -20.463 1.00 56.62 115 ASP A N 1
ATOM 922 C CA . ASP A 1 115 ? 21.316 -7.364 -20.923 1.00 56.62 115 ASP A CA 1
ATOM 923 C C . ASP A 1 115 ? 20.792 -8.607 -20.185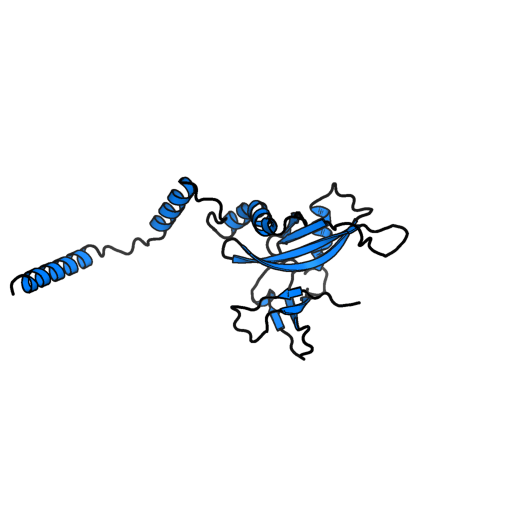 1.00 56.62 115 ASP A C 1
ATOM 925 O O . ASP A 1 115 ? 21.059 -9.745 -20.584 1.00 56.62 115 ASP A O 1
ATOM 929 N N . SER A 1 116 ? 19.992 -8.428 -19.133 1.00 54.59 116 SER A N 1
ATOM 930 C CA . SER A 1 116 ? 19.364 -9.538 -18.432 1.00 54.59 116 SER A CA 1
ATOM 931 C C . SER A 1 116 ? 17.977 -9.150 -17.939 1.00 54.59 116 SER A C 1
ATOM 933 O O . SER A 1 116 ? 17.792 -8.167 -17.238 1.00 54.59 116 SER A O 1
ATOM 935 N N . LYS A 1 117 ? 16.968 -9.987 -18.210 1.00 55.34 117 LYS A N 1
ATOM 936 C CA . LYS A 1 117 ? 15.623 -9.879 -17.601 1.00 55.34 117 LYS A CA 1
ATOM 937 C C . LYS A 1 117 ? 15.635 -10.111 -16.071 1.00 55.34 117 LYS A C 1
ATOM 939 O O . LYS A 1 117 ? 14.644 -10.570 -15.509 1.00 55.34 117 LYS A O 1
ATOM 944 N N . LYS A 1 118 ? 16.777 -9.906 -15.413 1.00 55.16 118 LYS A N 1
ATOM 945 C CA . LYS A 1 118 ? 17.023 -10.103 -13.992 1.00 55.16 118 LYS A CA 1
ATOM 946 C C . LYS A 1 118 ? 17.174 -8.731 -13.344 1.00 55.16 118 LYS A C 1
ATOM 948 O O . LYS A 1 118 ? 17.936 -7.894 -13.814 1.00 55.16 118 LYS A O 1
ATOM 953 N N . PHE A 1 119 ? 16.433 -8.529 -12.265 1.00 60.62 119 PHE A N 1
ATOM 954 C CA . PHE A 1 119 ? 16.523 -7.334 -11.436 1.00 60.62 119 PHE A CA 1
ATOM 955 C C . PHE A 1 119 ? 17.868 -7.297 -10.712 1.00 60.62 119 PHE A C 1
ATOM 957 O O . PHE A 1 119 ? 18.337 -8.334 -10.229 1.00 60.62 119 PHE A O 1
ATOM 964 N N . ASP A 1 120 ? 18.482 -6.117 -10.630 1.00 57.81 120 ASP A N 1
ATOM 965 C CA . ASP A 1 120 ? 19.693 -5.942 -9.832 1.00 57.81 120 ASP A CA 1
ATOM 966 C C . ASP A 1 120 ? 19.306 -5.806 -8.354 1.00 57.81 120 ASP A C 1
ATOM 968 O O . ASP A 1 120 ? 19.056 -4.717 -7.843 1.00 57.81 120 ASP A O 1
ATOM 972 N N . GLY A 1 121 ? 19.219 -6.945 -7.662 1.00 58.03 121 GLY A N 1
ATOM 973 C CA . GLY A 1 121 ? 18.893 -7.003 -6.234 1.00 58.03 121 GLY A CA 1
ATOM 974 C C . GLY A 1 121 ? 20.003 -6.496 -5.306 1.00 58.03 121 GLY A C 1
ATOM 975 O O . GLY A 1 121 ? 19.865 -6.624 -4.092 1.00 58.03 121 GLY A O 1
ATOM 976 N N . SER A 1 122 ? 21.115 -5.975 -5.841 1.00 59.38 122 SER A N 1
ATOM 977 C CA . SER A 1 122 ? 22.226 -5.466 -5.031 1.00 59.38 122 SER A CA 1
ATOM 978 C C . SER A 1 122 ? 22.043 -4.011 -4.589 1.00 59.38 122 SER A C 1
ATOM 980 O O . SER A 1 122 ? 22.706 -3.590 -3.639 1.00 59.38 122 SER A O 1
ATOM 982 N N . ALA A 1 123 ? 21.194 -3.233 -5.266 1.00 70.38 123 ALA A N 1
ATOM 983 C CA . ALA A 1 123 ? 20.912 -1.848 -4.900 1.00 70.38 123 ALA A CA 1
ATOM 984 C C . ALA A 1 123 ? 19.720 -1.776 -3.935 1.00 70.38 123 ALA A C 1
ATOM 986 O O . ALA A 1 123 ? 18.756 -2.528 -4.077 1.00 70.38 123 ALA A O 1
ATOM 987 N N . THR A 1 124 ? 19.769 -0.861 -2.958 1.00 82.69 124 THR A N 1
ATOM 988 C CA . THR A 1 124 ? 18.584 -0.531 -2.153 1.00 82.69 124 THR A CA 1
ATOM 989 C C . THR A 1 124 ? 17.496 -0.023 -3.103 1.00 82.69 124 THR A C 1
ATOM 991 O O . THR A 1 124 ? 17.750 0.969 -3.787 1.00 82.69 124 THR A O 1
ATOM 994 N N . PRO A 1 125 ? 16.332 -0.691 -3.189 1.00 89.06 125 PRO A N 1
ATOM 995 C CA . PRO A 1 125 ? 15.259 -0.246 -4.068 1.00 89.06 125 PRO A CA 1
ATOM 996 C C . PRO A 1 125 ? 14.657 1.060 -3.551 1.00 89.06 125 PRO A C 1
ATOM 998 O O . PRO A 1 125 ? 14.747 1.344 -2.357 1.00 89.06 125 PRO A O 1
ATOM 1001 N N . ASP A 1 126 ? 13.995 1.812 -4.425 1.00 93.25 126 ASP A N 1
ATOM 1002 C CA . ASP A 1 126 ? 13.149 2.924 -3.994 1.00 93.25 126 ASP A CA 1
ATOM 1003 C C . ASP A 1 126 ? 11.744 2.411 -3.656 1.00 93.25 126 ASP A C 1
ATOM 1005 O O . ASP A 1 126 ? 11.267 1.424 -4.229 1.00 93.25 126 ASP A O 1
ATOM 1009 N N . LEU A 1 127 ? 11.073 3.083 -2.720 1.00 95.25 127 LEU A N 1
ATOM 1010 C CA . LEU A 1 127 ? 9.736 2.715 -2.263 1.00 95.25 127 LEU A CA 1
ATOM 1011 C C . LEU A 1 127 ? 8.750 3.868 -2.443 1.00 95.25 127 LEU A C 1
ATOM 1013 O O . LEU A 1 127 ? 9.072 5.038 -2.223 1.00 95.25 127 LEU A O 1
ATOM 1017 N N . ALA A 1 128 ? 7.520 3.507 -2.791 1.00 96.75 128 ALA A N 1
ATOM 1018 C CA . ALA A 1 128 ? 6.392 4.423 -2.842 1.00 96.75 128 ALA A CA 1
ATOM 1019 C C . ALA A 1 128 ? 5.173 3.788 -2.169 1.00 96.75 128 ALA A C 1
ATOM 1021 O O . ALA A 1 128 ? 4.910 2.603 -2.350 1.00 96.75 128 ALA A O 1
ATOM 1022 N N . LEU A 1 129 ? 4.417 4.568 -1.408 1.00 96.38 129 LEU A N 1
ATOM 1023 C CA . LEU A 1 129 ? 3.095 4.207 -0.914 1.00 96.38 129 LEU A CA 1
ATOM 1024 C C . LEU A 1 129 ? 2.052 4.864 -1.809 1.00 96.38 129 LEU A C 1
ATOM 1026 O O . LEU A 1 129 ? 2.141 6.054 -2.089 1.00 96.38 129 LEU A O 1
ATOM 1030 N N . ILE A 1 130 ? 1.073 4.094 -2.268 1.00 95.50 130 ILE A N 1
ATOM 1031 C CA . ILE A 1 130 ? -0.036 4.605 -3.069 1.00 95.50 130 ILE A CA 1
ATOM 1032 C C . ILE A 1 130 ? -1.301 4.464 -2.249 1.00 95.50 130 ILE A C 1
ATOM 1034 O O . ILE A 1 130 ? -1.651 3.352 -1.859 1.00 95.50 130 ILE A O 1
ATOM 1038 N N . ASP A 1 131 ? -1.983 5.568 -1.979 1.00 94.06 131 ASP A N 1
ATOM 1039 C CA . ASP A 1 131 ? -3.244 5.522 -1.252 1.00 94.06 131 ASP A CA 1
ATOM 1040 C C . ASP A 1 131 ? -4.344 4.890 -2.110 1.00 94.06 131 ASP A C 1
ATOM 1042 O O . ASP A 1 131 ? -4.572 5.292 -3.251 1.00 94.06 131 ASP A O 1
ATOM 1046 N N . ALA A 1 132 ? -5.038 3.882 -1.581 1.00 92.31 132 ALA A N 1
ATOM 1047 C CA . ALA A 1 132 ? -6.048 3.181 -2.363 1.00 92.31 132 ALA A CA 1
ATOM 1048 C C . ALA A 1 132 ? -7.299 4.044 -2.609 1.00 92.31 132 ALA A C 1
ATOM 1050 O O . ALA A 1 132 ? -7.993 3.824 -3.602 1.00 92.31 132 ALA A O 1
ATOM 1051 N N . GLU A 1 133 ? -7.595 5.012 -1.734 1.00 89.56 133 GLU A N 1
ATOM 1052 C CA . GLU A 1 133 ? -8.811 5.835 -1.768 1.00 89.56 133 GLU A CA 1
ATOM 1053 C C . GLU A 1 133 ? -8.666 7.044 -2.709 1.00 89.56 133 GLU A C 1
ATOM 1055 O O . GLU A 1 133 ? -9.416 7.167 -3.679 1.00 89.56 133 GLU A O 1
ATOM 1060 N N . TYR A 1 134 ? -7.661 7.884 -2.472 1.00 88.75 134 TYR A N 1
ATOM 1061 C CA . TYR A 1 134 ? -7.383 9.128 -3.194 1.00 88.75 134 TYR A CA 1
ATOM 1062 C C . TYR A 1 134 ? -6.387 8.950 -4.348 1.00 88.75 134 TYR A C 1
ATOM 1064 O O . TYR A 1 134 ? -6.347 9.782 -5.252 1.00 88.75 134 TYR A O 1
ATOM 1072 N N . ARG A 1 135 ? -5.671 7.813 -4.405 1.00 90.31 135 ARG A N 1
ATOM 1073 C CA . ARG A 1 135 ? -4.738 7.435 -5.495 1.00 90.31 135 ARG A CA 1
ATOM 1074 C C . ARG A 1 135 ? -3.480 8.293 -5.579 1.00 90.31 135 ARG A C 1
ATOM 1076 O O . ARG A 1 135 ? -2.778 8.251 -6.592 1.00 90.31 135 ARG A O 1
ATOM 1083 N N . ASP A 1 136 ? -3.196 9.035 -4.519 1.00 92.75 136 ASP A N 1
ATOM 1084 C CA . ASP A 1 136 ? -1.972 9.805 -4.372 1.00 92.75 136 ASP A CA 1
ATOM 1085 C C . ASP A 1 136 ? -0.775 8.889 -4.120 1.00 92.75 136 ASP A C 1
ATOM 1087 O O . ASP A 1 136 ? -0.883 7.853 -3.459 1.00 92.75 136 ASP A O 1
ATOM 1091 N N . VAL A 1 137 ? 0.378 9.284 -4.661 1.00 95.94 137 VAL A N 1
ATOM 1092 C CA . VAL A 1 137 ? 1.642 8.553 -4.535 1.00 95.94 137 VAL A CA 1
ATOM 1093 C C . VAL A 1 137 ? 2.580 9.320 -3.608 1.00 95.94 137 VAL A C 1
ATOM 1095 O O . VAL A 1 137 ? 2.867 10.498 -3.825 1.00 95.94 137 VAL A O 1
ATOM 1098 N N . ILE A 1 138 ? 3.081 8.630 -2.591 1.00 96.38 138 ILE A N 1
ATOM 1099 C CA . ILE A 1 138 ? 3.964 9.144 -1.549 1.00 96.38 138 ILE A CA 1
ATOM 1100 C C . ILE A 1 138 ? 5.280 8.387 -1.648 1.00 96.38 138 ILE A C 1
ATOM 1102 O O . ILE A 1 138 ? 5.337 7.184 -1.400 1.00 96.38 138 ILE A O 1
ATOM 1106 N N . TRP A 1 139 ? 6.352 9.079 -2.010 1.00 96.19 139 TRP A N 1
ATOM 1107 C CA . TRP A 1 139 ? 7.686 8.486 -2.032 1.00 96.19 139 TRP A CA 1
ATOM 1108 C C . TRP A 1 139 ? 8.269 8.488 -0.622 1.00 96.19 139 TRP A C 1
ATOM 1110 O O . TRP A 1 139 ? 8.288 9.522 0.043 1.00 96.19 139 TRP A O 1
ATOM 1120 N N . ILE A 1 140 ? 8.740 7.330 -0.164 1.00 95.69 140 ILE A N 1
ATOM 1121 C CA . ILE A 1 140 ? 9.176 7.124 1.222 1.00 95.69 140 ILE A CA 1
ATOM 1122 C C . ILE A 1 140 ? 10.648 6.717 1.296 1.00 95.69 140 ILE A C 1
ATOM 1124 O O . ILE A 1 140 ? 11.169 6.003 0.440 1.00 95.69 140 ILE A O 1
ATOM 1128 N N . ASP A 1 141 ? 11.327 7.156 2.357 1.00 93.88 141 ASP A N 1
ATOM 1129 C CA . ASP A 1 141 ? 12.726 6.805 2.610 1.00 93.88 141 ASP A CA 1
ATOM 1130 C C . ASP A 1 141 ? 12.827 5.395 3.204 1.00 93.88 141 ASP A C 1
ATOM 1132 O O . ASP A 1 141 ? 12.488 5.156 4.367 1.00 93.88 141 ASP A O 1
ATOM 1136 N N . VAL A 1 142 ? 13.359 4.459 2.419 1.00 91.31 142 VAL A N 1
ATOM 1137 C CA . VAL A 1 142 ? 13.563 3.053 2.810 1.00 91.31 142 VAL A CA 1
ATOM 1138 C C . VAL A 1 142 ? 14.389 2.910 4.088 1.00 91.31 142 VAL A C 1
ATOM 1140 O O . VAL A 1 142 ? 14.213 1.956 4.844 1.00 91.31 142 VAL A O 1
ATOM 1143 N N . LYS A 1 143 ? 15.286 3.862 4.364 1.00 91.69 143 LYS A N 1
ATOM 1144 C CA . LYS A 1 143 ? 16.181 3.826 5.526 1.00 91.69 143 LYS A CA 1
ATOM 1145 C C . LYS A 1 143 ? 15.519 4.339 6.803 1.00 91.69 143 LYS A C 1
ATOM 1147 O O . LYS A 1 143 ? 16.114 4.211 7.873 1.00 91.69 143 LYS A O 1
ATOM 1152 N N . LYS A 1 144 ? 14.312 4.908 6.718 1.00 92.69 144 LYS A N 1
ATOM 1153 C CA . LYS A 1 144 ? 13.588 5.494 7.856 1.00 92.69 144 LYS A CA 1
ATOM 1154 C C . LYS A 1 144 ? 12.135 5.004 7.939 1.00 92.69 144 LYS A C 1
ATOM 1156 O O . LYS A 1 144 ? 11.214 5.818 7.904 1.00 92.69 144 LYS A O 1
ATOM 1161 N N . PRO A 1 145 ? 11.907 3.689 8.126 1.00 90.44 145 PRO A N 1
ATOM 1162 C CA . PRO A 1 145 ? 10.560 3.123 8.240 1.00 90.44 145 PRO A CA 1
ATOM 1163 C C . PRO A 1 145 ? 9.727 3.713 9.382 1.00 90.44 145 PRO A C 1
ATOM 1165 O O . PRO A 1 145 ? 8.509 3.786 9.279 1.00 90.44 145 PRO A O 1
ATOM 1168 N N . SER A 1 146 ? 10.369 4.202 10.446 1.00 90.69 146 SER A N 1
ATOM 1169 C CA . SER A 1 146 ? 9.685 4.886 11.549 1.00 90.69 146 SER A CA 1
ATOM 1170 C C . SER A 1 146 ? 9.050 6.226 11.160 1.00 90.69 146 SER A C 1
ATOM 1172 O O . SER A 1 146 ? 8.219 6.727 11.910 1.00 90.69 146 SER A O 1
ATOM 1174 N N . GLN A 1 147 ? 9.437 6.816 10.023 1.00 92.56 147 GLN A N 1
ATOM 1175 C CA . GLN A 1 147 ? 8.903 8.093 9.542 1.00 92.56 147 GLN A CA 1
ATOM 1176 C C . GLN A 1 147 ? 7.817 7.930 8.476 1.00 92.56 147 GLN A C 1
ATOM 1178 O O . GLN A 1 147 ? 7.172 8.915 8.141 1.00 92.56 147 GLN A O 1
ATOM 1183 N N . TRP A 1 148 ? 7.579 6.720 7.958 1.00 94.06 148 TRP A N 1
ATOM 1184 C CA . TRP A 1 148 ? 6.661 6.517 6.831 1.00 94.06 148 TRP A CA 1
ATOM 1185 C C . TRP A 1 148 ? 5.248 7.018 7.124 1.00 94.06 148 TRP A C 1
ATOM 1187 O O . TRP A 1 148 ? 4.689 7.761 6.323 1.00 94.06 148 TRP A O 1
ATOM 1197 N N . ASP A 1 149 ? 4.701 6.675 8.290 1.00 91.50 149 ASP A N 1
ATOM 1198 C CA . ASP A 1 149 ? 3.346 7.081 8.675 1.00 91.50 149 ASP A CA 1
ATOM 1199 C C . ASP A 1 149 ? 3.233 8.613 8.825 1.00 91.50 149 ASP A C 1
ATOM 1201 O O . ASP A 1 149 ? 2.201 9.190 8.474 1.00 91.50 149 ASP A O 1
ATOM 1205 N N . LEU A 1 150 ? 4.313 9.279 9.266 1.00 90.69 150 LEU A N 1
ATOM 1206 C CA . LEU A 1 150 ? 4.381 10.741 9.366 1.00 90.69 150 LEU A CA 1
ATOM 1207 C C . LEU A 1 150 ? 4.427 11.367 7.973 1.00 90.69 150 LEU A C 1
ATOM 1209 O O . LEU A 1 150 ? 3.622 12.241 7.687 1.00 90.69 150 LEU A O 1
ATOM 1213 N N . THR A 1 151 ? 5.301 10.879 7.089 1.00 94.31 151 THR A N 1
ATOM 1214 C CA . THR A 1 151 ? 5.414 11.367 5.706 1.00 94.31 151 THR A CA 1
ATOM 1215 C C . THR A 1 151 ? 4.092 11.233 4.949 1.00 94.31 151 THR A C 1
ATOM 1217 O O . THR A 1 151 ? 3.665 12.159 4.263 1.00 94.31 151 THR A O 1
ATOM 1220 N N . VAL A 1 152 ? 3.406 10.098 5.109 1.00 93.88 152 VAL A N 1
ATOM 1221 C CA . VAL A 1 152 ? 2.076 9.877 4.527 1.00 93.88 152 VAL A CA 1
ATOM 1222 C C . VAL A 1 152 ? 1.069 10.885 5.073 1.00 93.88 152 VAL A C 1
ATOM 1224 O O . VAL A 1 152 ? 0.329 11.494 4.301 1.00 93.88 152 VAL A O 1
ATOM 1227 N N . TYR A 1 153 ? 1.034 11.080 6.392 1.00 91.25 153 TYR A N 1
ATOM 1228 C CA . TYR A 1 153 ? 0.132 12.050 6.997 1.00 91.25 153 TYR A CA 1
ATOM 1229 C C . TYR A 1 153 ? 0.434 13.480 6.538 1.00 91.25 153 TYR A C 1
ATOM 1231 O O . TYR A 1 153 ? -0.484 14.198 6.161 1.00 91.25 153 TYR A O 1
ATOM 1239 N N . GLU A 1 154 ? 1.692 13.915 6.541 1.00 91.25 154 GLU A N 1
ATOM 1240 C CA . GLU A 1 154 ? 2.090 15.258 6.105 1.00 91.25 154 GLU A CA 1
ATOM 1241 C C . GLU A 1 154 ? 1.627 15.553 4.675 1.00 91.25 154 GLU A C 1
ATOM 1243 O O . GLU A 1 154 ? 1.131 16.647 4.411 1.00 91.25 154 GLU A O 1
ATOM 1248 N N . GLN A 1 155 ? 1.709 14.564 3.781 1.00 92.00 155 GLN A N 1
ATOM 1249 C CA . GLN A 1 155 ? 1.302 14.724 2.389 1.00 92.00 155 GLN A CA 1
ATOM 1250 C C . GLN A 1 155 ? -0.221 14.676 2.184 1.00 92.00 155 GLN A C 1
ATOM 1252 O O . GLN A 1 155 ? -0.736 15.381 1.320 1.00 92.00 155 GLN A O 1
ATOM 1257 N N . LEU A 1 156 ? -0.953 13.855 2.947 1.00 91.12 156 LEU A N 1
ATOM 1258 C CA . LEU A 1 156 ? -2.379 13.595 2.697 1.00 91.12 156 LEU A CA 1
ATOM 1259 C C . LEU A 1 156 ? -3.342 14.252 3.692 1.00 91.12 156 LEU A C 1
ATOM 1261 O O . LEU A 1 156 ? -4.554 14.233 3.466 1.00 91.12 156 LEU A O 1
ATOM 1265 N N . ASN A 1 157 ? -2.849 14.840 4.787 1.00 87.44 157 ASN A N 1
ATOM 1266 C CA . ASN A 1 157 ? -3.723 15.362 5.839 1.00 87.44 157 ASN A CA 1
ATOM 1267 C C . ASN A 1 157 ? -4.701 16.426 5.327 1.00 87.44 157 ASN A C 1
ATOM 1269 O O . ASN A 1 157 ? -5.832 16.450 5.798 1.00 87.44 157 ASN A O 1
ATOM 1273 N N . GLU A 1 158 ? -4.319 17.268 4.365 1.00 85.12 158 GLU A N 1
ATOM 1274 C CA . GLU A 1 158 ? -5.202 18.314 3.842 1.00 85.12 158 GLU A CA 1
ATOM 1275 C C . GLU A 1 158 ? -6.388 17.704 3.086 1.00 85.12 158 GLU A C 1
ATOM 1277 O O . GLU A 1 158 ? -7.543 18.039 3.362 1.00 85.12 158 GLU A O 1
ATOM 1282 N N . ALA A 1 159 ? -6.111 16.737 2.206 1.00 85.12 159 ALA A N 1
ATOM 1283 C CA . ALA A 1 159 ? -7.134 16.006 1.468 1.00 85.12 159 ALA A CA 1
ATOM 1284 C C . ALA A 1 159 ? -8.080 15.264 2.421 1.00 85.12 159 ALA A C 1
ATOM 1286 O O . ALA A 1 159 ? -9.301 15.343 2.271 1.00 85.12 159 ALA A O 1
ATOM 1287 N N . TRP A 1 160 ? -7.536 14.596 3.441 1.00 87.44 160 TRP A N 1
ATOM 1288 C CA . TRP A 1 160 ? -8.331 13.889 4.445 1.00 87.44 160 TRP A CA 1
ATOM 1289 C C . TRP A 1 160 ? -9.167 14.837 5.304 1.00 87.44 160 TRP A C 1
ATOM 1291 O O . TRP A 1 160 ? -10.330 14.556 5.563 1.00 87.44 160 TRP A O 1
ATOM 1301 N N . ARG A 1 161 ? -8.627 15.985 5.722 1.00 82.81 161 ARG A N 1
ATOM 1302 C CA . ARG A 1 161 ? -9.378 16.991 6.493 1.00 82.81 161 ARG A CA 1
ATOM 1303 C C . ARG A 1 161 ? -10.556 17.533 5.698 1.00 82.81 161 ARG A C 1
ATOM 1305 O O . ARG A 1 161 ? -11.663 17.604 6.225 1.00 82.81 161 ARG A O 1
ATOM 1312 N N . ALA A 1 162 ? -10.327 17.872 4.432 1.00 82.00 162 ALA A N 1
ATOM 1313 C CA . ALA A 1 162 ? -11.358 18.425 3.564 1.00 82.00 162 ALA A CA 1
ATOM 1314 C C . ALA A 1 162 ? -12.487 17.424 3.264 1.00 82.00 162 ALA A C 1
ATOM 1316 O O . ALA A 1 162 ? -13.647 17.818 3.162 1.00 82.00 162 ALA A O 1
ATOM 1317 N N . SER A 1 163 ? -12.156 16.139 3.116 1.00 79.12 163 SER A N 1
ATOM 1318 C CA . SER A 1 163 ? -13.108 15.093 2.713 1.00 79.12 163 SER A CA 1
ATOM 1319 C C . SER A 1 163 ? -13.761 14.352 3.884 1.00 79.12 163 SER A C 1
ATOM 1321 O O . SER A 1 163 ? -14.934 13.995 3.805 1.00 79.12 163 SER A O 1
ATOM 1323 N N . GLU A 1 164 ? -13.022 14.125 4.969 1.00 81.12 164 GLU A N 1
ATOM 1324 C CA . GLU A 1 164 ? -13.428 13.279 6.099 1.00 81.12 164 GLU A CA 1
ATOM 1325 C C . GLU A 1 164 ? -13.723 14.089 7.372 1.00 81.12 164 GLU A C 1
ATOM 1327 O O . GLU A 1 164 ? -14.216 13.528 8.348 1.00 81.12 164 GLU A O 1
ATOM 1332 N N . GLY A 1 165 ? -13.425 15.395 7.388 1.00 68.44 165 GLY A N 1
ATOM 1333 C CA . GLY A 1 165 ? -13.647 16.254 8.555 1.00 68.44 165 GLY A CA 1
ATOM 1334 C C . GLY A 1 165 ? -12.772 15.893 9.760 1.00 68.44 165 GLY A C 1
ATOM 1335 O O . GLY A 1 165 ? -13.157 16.156 10.898 1.00 68.44 165 GLY A O 1
ATOM 1336 N N . ILE A 1 166 ? -11.619 15.254 9.535 1.00 66.00 166 ILE A N 1
ATOM 1337 C CA . ILE A 1 166 ? -10.694 14.890 10.615 1.00 66.00 166 ILE A CA 1
ATOM 1338 C C . ILE A 1 166 ? -10.047 16.141 11.234 1.00 66.00 166 ILE A C 1
ATOM 1340 O O . ILE A 1 166 ? -9.729 17.099 10.534 1.00 66.00 166 ILE A O 1
ATOM 1344 N N . GLY A 1 167 ? -9.835 16.135 12.553 1.00 57.34 167 GLY A N 1
ATOM 1345 C CA . GLY A 1 167 ? -9.065 17.173 13.249 1.00 57.34 167 GLY A CA 1
ATOM 1346 C C . GLY A 1 167 ? -7.550 17.048 13.025 1.00 57.34 167 GLY A C 1
ATOM 1347 O O . GLY A 1 167 ? -7.073 16.152 12.324 1.00 57.34 167 GLY A O 1
ATOM 1348 N N . TYR A 1 168 ? -6.764 17.930 13.647 1.00 54.03 168 TYR A N 1
ATOM 1349 C CA . TYR A 1 168 ? -5.301 17.829 13.662 1.00 54.03 168 TYR A CA 1
ATOM 1350 C C . TYR A 1 168 ? -4.887 16.565 14.435 1.00 54.03 168 TYR A C 1
ATOM 1352 O O . TYR A 1 168 ? -5.030 16.500 15.654 1.00 54.03 168 TYR A O 1
ATOM 1360 N N . TYR A 1 169 ? -4.409 15.532 13.738 1.00 53.41 169 TYR A N 1
ATOM 1361 C CA . TYR A 1 169 ? -3.853 14.345 14.384 1.00 53.41 169 TYR A CA 1
ATOM 1362 C C . TYR A 1 169 ? -2.572 13.887 13.697 1.00 53.41 169 TYR A C 1
ATOM 1364 O O . TYR A 1 169 ? -2.564 12.954 12.900 1.00 53.41 169 TYR A O 1
ATOM 1372 N N . TYR A 1 170 ? -1.466 14.511 14.084 1.00 46.72 170 TYR A N 1
ATOM 1373 C CA . TYR A 1 170 ? -0.233 13.765 14.269 1.00 46.72 170 TYR A CA 1
ATOM 1374 C C . TYR A 1 170 ? 0.416 14.232 15.560 1.00 46.72 170 TYR A C 1
ATOM 1376 O O . TYR A 1 170 ? 0.230 15.367 15.988 1.00 46.72 170 TYR A O 1
ATOM 1384 N N . LYS A 1 171 ? 1.085 13.298 16.222 1.00 45.72 171 LYS A N 1
ATOM 1385 C CA . LYS A 1 171 ? 1.657 13.435 17.557 1.00 45.72 171 LYS A CA 1
ATOM 1386 C C . LYS A 1 171 ? 2.941 14.275 17.511 1.00 45.72 171 LYS A C 1
ATOM 1388 O O . LYS A 1 171 ? 3.996 13.769 17.873 1.00 45.72 171 LYS A O 1
ATOM 1393 N N . ASP A 1 172 ? 2.840 15.520 17.066 1.00 41.53 172 ASP A N 1
ATOM 1394 C CA . ASP A 1 172 ? 3.780 16.564 17.462 1.00 41.53 172 ASP A CA 1
ATOM 1395 C C . ASP A 1 172 ? 3.273 17.166 18.774 1.00 41.53 172 ASP A C 1
ATOM 1397 O O . ASP A 1 172 ? 2.072 17.119 19.060 1.00 41.53 172 ASP A O 1
ATOM 1401 N N . GLU A 1 173 ? 4.188 17.615 19.636 1.00 44.41 173 GLU A N 1
ATOM 1402 C CA . GLU A 1 173 ? 3.847 18.257 20.909 1.00 44.41 173 GLU A CA 1
ATOM 1403 C C . GLU A 1 173 ? 2.708 19.252 20.680 1.00 44.41 173 GLU A C 1
ATOM 1405 O O . GLU A 1 173 ? 2.844 20.147 19.849 1.00 44.41 173 GLU A O 1
ATOM 1410 N N . MET A 1 174 ? 1.572 19.048 21.365 1.00 45.09 174 MET A N 1
ATOM 1411 C CA . MET A 1 174 ? 0.408 19.924 21.242 1.00 45.09 174 MET A CA 1
ATOM 1412 C C . MET A 1 174 ? 0.882 21.366 21.360 1.00 45.09 174 MET A C 1
ATOM 1414 O O . MET A 1 174 ? 1.341 21.775 22.428 1.00 45.09 174 MET A O 1
ATOM 1418 N N . THR A 1 175 ? 0.772 22.132 20.280 1.00 56.56 175 THR A N 1
ATOM 1419 C CA . THR A 1 175 ? 0.980 23.567 20.394 1.00 56.56 175 THR A CA 1
ATOM 1420 C C . THR A 1 175 ? -0.220 24.152 21.136 1.00 56.56 175 THR A C 1
ATOM 1422 O O . THR A 1 175 ? -1.327 23.608 21.073 1.00 56.56 175 THR A O 1
ATOM 1425 N N . ASP A 1 176 ? -0.037 25.260 21.856 1.00 53.41 176 ASP A N 1
ATOM 1426 C CA . ASP A 1 176 ? -1.128 25.899 22.612 1.00 53.41 176 ASP A CA 1
ATOM 1427 C C . ASP A 1 176 ? -2.357 26.201 21.726 1.00 53.41 176 ASP A C 1
ATOM 1429 O O . ASP A 1 176 ? -3.500 26.167 22.187 1.00 53.41 176 ASP A O 1
ATOM 1433 N N . LEU A 1 177 ? -2.130 26.419 20.426 1.00 54.53 177 LEU A N 1
ATOM 1434 C CA . LEU A 1 177 ? -3.170 26.620 19.417 1.00 54.53 177 LEU A CA 1
ATOM 1435 C C . LEU A 1 177 ? -4.021 25.360 19.185 1.00 54.53 177 LEU A C 1
ATOM 1437 O O . LEU A 1 177 ? -5.243 25.467 19.076 1.00 54.53 177 LEU A O 1
ATOM 1441 N N . ASP A 1 178 ? -3.418 24.171 19.191 1.00 51.06 178 ASP A N 1
ATOM 1442 C CA . ASP A 1 178 ? -4.128 22.897 19.015 1.00 51.06 178 ASP A CA 1
ATOM 1443 C C . ASP A 1 178 ? -4.998 22.560 20.233 1.00 51.06 178 ASP A C 1
ATOM 1445 O O . ASP A 1 178 ? -6.111 22.039 20.099 1.00 51.06 178 ASP A O 1
ATOM 1449 N N . VAL A 1 179 ? -4.526 22.909 21.437 1.00 59.16 179 VAL A N 1
ATOM 1450 C CA . VAL A 1 179 ? -5.308 2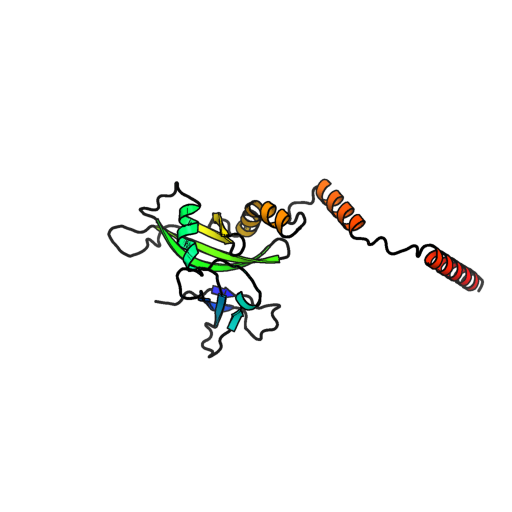2.788 22.679 1.00 59.16 179 VAL A CA 1
ATOM 1451 C C . VAL A 1 179 ? -6.531 23.701 22.618 1.00 59.16 179 VAL A C 1
ATOM 1453 O O . VAL A 1 179 ? -7.642 23.273 22.948 1.00 59.16 179 VAL A O 1
ATOM 1456 N N . MET A 1 180 ? -6.358 24.941 22.153 1.00 58.25 180 MET A N 1
ATOM 1457 C CA . MET A 1 180 ? -7.464 25.886 21.998 1.00 58.25 180 MET A CA 1
ATOM 1458 C C . MET A 1 180 ? -8.488 25.414 20.963 1.00 58.25 180 MET A C 1
ATOM 1460 O O . MET A 1 180 ? -9.687 25.443 21.250 1.00 58.25 180 MET A O 1
ATOM 1464 N N . GLN A 1 181 ? -8.039 24.913 19.809 1.00 58.78 181 GLN A N 1
ATOM 1465 C CA . GLN A 1 181 ? -8.918 24.405 18.753 1.00 58.78 181 GLN A CA 1
ATOM 1466 C C . GLN A 1 181 ? -9.743 23.203 19.241 1.00 58.78 181 GLN A C 1
ATOM 1468 O O . GLN A 1 181 ? -10.967 23.200 19.141 1.00 58.78 181 GLN A O 1
ATOM 1473 N N . LYS A 1 182 ? -9.098 22.223 19.888 1.00 58.62 182 LYS A N 1
ATOM 1474 C CA . LYS A 1 182 ? -9.777 21.045 20.450 1.00 58.62 182 LYS A CA 1
ATOM 1475 C C . LYS A 1 182 ? -10.796 21.414 21.531 1.00 58.62 182 LYS A C 1
ATOM 1477 O O . LYS A 1 182 ? -11.840 20.768 21.654 1.00 58.62 182 LYS A O 1
ATOM 1482 N N . THR A 1 183 ? -10.501 22.448 22.318 1.00 60.38 183 THR A N 1
ATOM 1483 C CA . THR A 1 183 ? -11.425 22.970 23.333 1.00 60.38 183 THR A CA 1
ATOM 1484 C C . THR A 1 183 ? -12.644 23.618 22.674 1.00 60.38 183 THR A C 1
ATOM 1486 O O . THR A 1 183 ? -13.769 23.341 23.080 1.00 60.38 183 THR A O 1
ATOM 1489 N N . MET A 1 184 ? -12.444 24.414 21.620 1.00 58.12 184 MET A N 1
ATOM 1490 C CA . MET A 1 184 ? -13.524 25.040 20.846 1.00 58.12 184 MET A CA 1
ATOM 1491 C C . MET A 1 184 ? -14.433 23.999 20.182 1.00 58.12 184 MET A C 1
ATOM 1493 O O . MET A 1 184 ? -15.654 24.091 20.305 1.00 58.12 184 MET A O 1
ATOM 1497 N N . ASP A 1 185 ? -13.854 22.972 19.559 1.00 55.62 185 ASP A N 1
ATOM 1498 C CA . ASP A 1 185 ? -14.610 21.902 18.899 1.00 55.62 185 ASP A CA 1
ATOM 1499 C C . ASP A 1 185 ? -15.407 21.067 19.914 1.00 55.62 185 ASP A C 1
ATOM 1501 O O . ASP A 1 185 ? -16.564 20.718 19.678 1.00 55.62 185 ASP A O 1
ATOM 1505 N N . SER A 1 186 ? -14.835 20.822 21.100 1.00 55.75 186 SER A N 1
ATOM 1506 C CA . SER A 1 186 ? -15.540 20.158 22.206 1.00 55.75 186 SER A CA 1
ATOM 1507 C C . SER A 1 186 ? -16.699 21.005 22.742 1.00 55.75 186 SER A C 1
ATOM 1509 O O . SER A 1 186 ? -17.733 20.454 23.103 1.00 55.75 186 SER A O 1
ATOM 1511 N N . ILE A 1 187 ? -16.558 22.335 22.773 1.00 59.66 187 ILE A N 1
ATOM 1512 C CA . ILE A 1 187 ? -17.625 23.260 23.188 1.00 59.66 187 ILE A CA 1
ATOM 1513 C C . ILE A 1 187 ? -18.749 23.308 22.141 1.00 59.66 187 ILE A C 1
ATOM 1515 O O . ILE A 1 187 ? -19.917 23.375 22.514 1.00 59.66 187 ILE A O 1
ATOM 1519 N N . GLN A 1 188 ? -18.421 23.241 20.848 1.00 55.03 188 GLN A N 1
ATOM 1520 C CA . GLN A 1 188 ? -19.409 23.246 19.761 1.00 55.03 188 GLN A CA 1
ATOM 1521 C C . GLN A 1 188 ? -20.140 21.904 19.591 1.00 55.03 188 GLN A C 1
ATOM 1523 O O . GLN A 1 188 ? -21.285 21.894 19.142 1.00 55.03 188 GLN A O 1
ATOM 1528 N N . MET A 1 189 ? -19.514 20.781 19.962 1.00 46.66 189 MET A N 1
ATOM 1529 C CA . MET A 1 189 ? -20.139 19.451 19.931 1.00 46.66 189 MET A CA 1
ATOM 1530 C C . MET A 1 189 ? -21.052 19.155 21.126 1.00 46.66 189 MET A C 1
ATOM 1532 O O . MET A 1 189 ? -21.792 18.170 21.079 1.00 46.66 189 MET A O 1
ATOM 1536 N N . ILE A 1 190 ? -21.040 19.975 22.183 1.00 46.19 190 ILE A N 1
ATOM 1537 C CA . ILE A 1 190 ? -22.071 19.891 23.220 1.00 46.19 190 ILE A CA 1
ATOM 1538 C C . ILE A 1 190 ? -23.378 20.337 22.558 1.00 46.19 190 ILE A C 1
ATOM 1540 O O . ILE A 1 190 ? -23.484 21.499 22.156 1.00 46.19 190 ILE A O 1
ATOM 1544 N N . PRO A 1 191 ? -24.386 19.455 22.418 1.00 43.28 191 PRO A N 1
ATOM 1545 C CA . PRO A 1 191 ? -25.682 19.891 21.934 1.00 43.28 191 PRO A CA 1
ATOM 1546 C C . PRO A 1 191 ? -26.153 21.006 22.866 1.00 43.28 191 PRO A C 1
ATOM 1548 O O . PRO A 1 191 ? -26.024 20.871 24.084 1.00 43.28 191 PRO A O 1
ATOM 1551 N N . GLN A 1 192 ? -26.762 22.070 22.338 1.00 54.25 192 GLN A N 1
ATOM 1552 C CA . GLN A 1 192 ? -27.685 22.875 23.140 1.00 54.25 192 GLN A CA 1
ATOM 1553 C C . GLN A 1 192 ? -28.899 21.992 23.492 1.00 54.25 192 GLN A C 1
ATOM 1555 O O . GLN A 1 192 ? -30.002 22.175 22.984 1.00 54.25 192 GLN A O 1
ATOM 1560 N N . SER A 1 193 ? -28.681 20.954 24.302 1.00 47.75 193 SER A N 1
ATOM 1561 C CA . SER A 1 193 ? -29.723 20.181 24.952 1.00 47.75 193 SER A CA 1
ATOM 1562 C C . SER A 1 193 ? -30.478 21.160 25.833 1.00 47.75 193 SER A C 1
ATOM 1564 O O . SER A 1 193 ? -29.851 21.907 26.586 1.00 47.75 193 SER A O 1
ATOM 1566 N N . GLY A 1 194 ? -31.795 21.193 25.634 1.00 54.03 194 GLY A N 1
ATOM 1567 C CA . GLY A 1 194 ? -32.706 22.226 26.105 1.00 54.03 194 GLY A CA 1
ATOM 1568 C C . GLY A 1 194 ? -32.577 22.587 27.580 1.00 54.03 194 GLY A C 1
ATOM 1569 O O . GLY A 1 194 ? -31.934 21.905 28.366 1.00 54.03 194 GLY A O 1
ATOM 1570 N N . ASP A 1 195 ? -33.210 23.703 27.922 1.00 59.00 195 ASP A N 1
ATOM 1571 C CA . ASP A 1 195 ? -33.222 24.387 29.215 1.00 59.00 195 ASP A CA 1
ATOM 1572 C C . ASP A 1 195 ? -33.583 23.480 30.425 1.00 59.00 195 ASP A C 1
ATOM 1574 O O . ASP A 1 195 ? -34.654 23.588 31.017 1.00 59.00 195 ASP A O 1
ATOM 1578 N N . HIS A 1 196 ? -32.673 22.582 30.822 1.00 61.53 196 HIS A N 1
ATOM 1579 C CA . HIS A 1 196 ? -32.751 21.747 32.029 1.00 61.53 196 HIS A CA 1
ATOM 1580 C C . HIS A 1 196 ? -32.259 22.499 33.276 1.00 61.53 196 HIS A C 1
ATOM 1582 O O . HIS A 1 196 ? -32.133 21.911 34.351 1.00 61.53 196 HIS A O 1
ATOM 1588 N N . SER A 1 197 ? -32.005 23.809 33.163 1.00 65.88 197 SER A N 1
ATOM 1589 C CA . SER A 1 197 ? -31.564 24.666 34.271 1.00 65.88 197 SER A CA 1
ATOM 1590 C C . SER A 1 197 ? -32.504 24.553 35.477 1.00 65.88 197 SER A C 1
ATOM 1592 O O . SER A 1 197 ? -32.055 24.388 36.609 1.00 65.88 197 SER A O 1
ATOM 1594 N N . LYS A 1 198 ? -33.817 24.512 35.218 1.00 65.12 198 LYS A N 1
ATOM 1595 C CA . LYS A 1 198 ? -34.869 24.383 36.238 1.00 65.12 198 LYS A CA 1
ATOM 1596 C C . LYS A 1 198 ? -34.872 23.023 36.934 1.00 65.12 198 LYS A C 1
ATOM 1598 O O . LYS A 1 198 ? -35.184 22.939 38.119 1.00 65.12 198 LYS A O 1
ATOM 1603 N N . GLU A 1 199 ? -34.531 21.960 36.212 1.00 68.50 199 GLU A N 1
ATOM 1604 C CA . GLU A 1 199 ? -34.452 20.598 36.750 1.00 68.50 199 GLU A CA 1
ATOM 1605 C C . GLU A 1 199 ? -33.208 20.427 37.627 1.00 68.50 199 GLU A C 1
ATOM 1607 O O . GLU A 1 199 ? -33.293 19.876 38.725 1.00 68.50 199 GLU A O 1
ATOM 1612 N N . ILE A 1 200 ? -32.079 20.992 37.190 1.00 71.56 200 ILE A N 1
ATOM 1613 C CA . ILE A 1 200 ? -30.833 21.042 37.962 1.00 71.56 200 ILE A CA 1
ATOM 1614 C C . ILE A 1 200 ? -31.036 21.854 39.248 1.00 71.56 200 ILE A C 1
ATOM 1616 O O . ILE A 1 200 ? -30.653 21.404 40.326 1.00 71.56 200 ILE A O 1
ATOM 1620 N N . GLU A 1 201 ? -31.702 23.007 39.173 1.00 76.31 201 GLU A N 1
ATOM 1621 C CA . GLU A 1 201 ? -31.964 23.851 40.343 1.00 76.31 201 GLU A CA 1
ATOM 1622 C C . GLU A 1 201 ? -32.921 23.176 41.349 1.00 76.31 201 GLU A C 1
ATOM 1624 O O . GLU A 1 201 ? -32.730 23.262 42.566 1.00 76.31 201 GLU A O 1
ATOM 1629 N N . ALA A 1 202 ? -33.923 22.437 40.859 1.00 77.88 202 ALA A N 1
ATOM 1630 C CA . ALA A 1 202 ? -34.830 21.656 41.699 1.00 77.88 202 ALA A CA 1
ATOM 1631 C C . ALA A 1 202 ? -34.125 20.477 42.395 1.00 77.88 202 ALA A C 1
ATOM 1633 O O . ALA A 1 202 ? -34.392 20.199 43.569 1.00 77.88 202 ALA A O 1
ATOM 1634 N N . LEU A 1 203 ? -33.212 19.796 41.697 1.00 80.19 203 LEU A N 1
ATOM 1635 C CA . LEU A 1 203 ? -32.397 18.725 42.272 1.00 80.19 203 LEU A CA 1
ATOM 1636 C C . LEU A 1 203 ? -31.395 19.271 43.295 1.00 80.19 203 LEU A C 1
ATOM 1638 O O . LEU A 1 203 ? -31.238 18.675 44.362 1.00 80.19 203 LEU A O 1
ATOM 1642 N N . GLN A 1 204 ? -30.803 20.438 43.035 1.00 75.06 204 GLN A N 1
ATOM 1643 C CA . GLN A 1 204 ? -29.885 21.091 43.965 1.00 75.06 204 GLN A CA 1
ATOM 1644 C C . GLN A 1 204 ? -30.583 21.464 45.280 1.00 75.06 204 GLN A C 1
ATOM 1646 O O . GLN A 1 204 ? -30.091 21.124 46.354 1.00 75.06 204 GLN A O 1
ATOM 1651 N N . LYS A 1 205 ? -31.796 22.035 45.219 1.00 79.81 205 LYS A N 1
ATOM 1652 C CA . LYS A 1 205 ? -32.597 22.325 46.425 1.00 79.81 205 LYS A CA 1
ATOM 1653 C C . LYS A 1 205 ? -32.928 21.073 47.241 1.00 79.81 205 LYS A C 1
ATOM 1655 O O . LYS A 1 205 ? -32.961 21.138 48.472 1.00 79.81 205 LYS A O 1
ATOM 1660 N N . LYS A 1 206 ? -33.165 19.929 46.586 1.00 79.00 206 LYS A N 1
ATOM 1661 C CA . LYS A 1 206 ? -33.374 18.643 47.275 1.00 79.00 20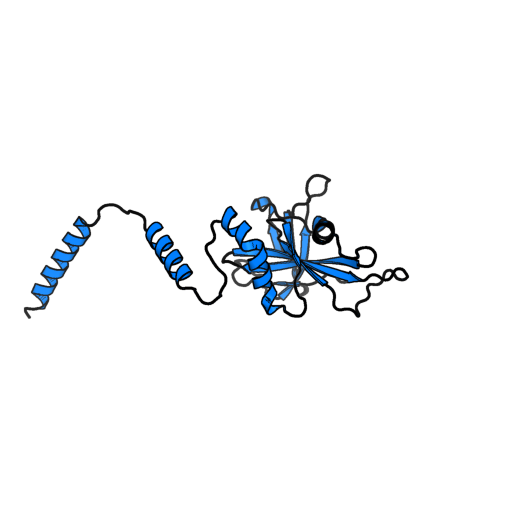6 LYS A CA 1
ATOM 1662 C C . LYS A 1 206 ? -32.108 18.157 47.975 1.00 79.00 206 LYS A C 1
ATOM 1664 O O . LYS A 1 206 ? -32.198 17.723 49.119 1.00 79.00 206 LYS A O 1
ATOM 1669 N N . ILE A 1 207 ? -30.952 18.251 47.320 1.00 81.50 207 ILE A N 1
ATOM 1670 C CA . ILE A 1 207 ? -29.661 17.870 47.910 1.00 81.50 207 ILE A CA 1
ATOM 1671 C C . ILE A 1 207 ? -29.352 18.743 49.127 1.00 81.50 207 ILE A C 1
ATOM 1673 O O . ILE A 1 207 ? -28.988 18.219 50.178 1.00 81.50 207 ILE A O 1
ATOM 1677 N N . ASP A 1 208 ? -29.555 20.053 49.020 1.00 79.69 208 ASP A N 1
ATOM 1678 C CA . ASP A 1 208 ? -29.279 20.978 50.119 1.00 79.69 208 ASP A CA 1
ATOM 1679 C C . ASP A 1 208 ? -30.226 20.736 51.307 1.00 79.69 208 ASP A C 1
ATOM 1681 O O . ASP A 1 208 ? -29.796 20.776 52.456 1.00 79.69 208 ASP A O 1
ATOM 1685 N N . SER A 1 209 ? -31.486 20.374 51.041 1.00 77.94 209 SER A N 1
ATOM 1686 C CA . SER A 1 209 ? -32.452 19.984 52.082 1.00 77.94 209 SER A CA 1
ATOM 1687 C C . SER A 1 209 ? -32.097 18.663 52.779 1.00 77.94 209 SER A C 1
ATOM 1689 O O . SER A 1 209 ? -32.416 18.480 53.947 1.00 77.94 209 SER A O 1
ATOM 1691 N N . LEU A 1 210 ? -31.450 17.726 52.080 1.00 76.06 210 LEU A N 1
ATOM 1692 C CA . LEU A 1 210 ? -30.992 16.463 52.670 1.00 76.06 210 LEU A CA 1
ATOM 1693 C C . LEU A 1 210 ? -29.715 16.661 53.493 1.00 76.06 210 LEU A C 1
ATOM 1695 O O . LEU A 1 210 ? -29.593 16.108 54.582 1.00 76.06 210 LEU A O 1
ATOM 1699 N N . LYS A 1 211 ? -28.804 17.524 53.035 1.00 72.19 211 LYS A N 1
ATOM 1700 C CA . LYS A 1 211 ? -27.585 17.872 53.779 1.00 72.19 211 LYS A CA 1
ATOM 1701 C C . LYS A 1 211 ? -27.875 18.608 55.085 1.00 72.19 211 LYS A C 1
ATOM 1703 O O . LYS A 1 211 ? -27.163 18.405 56.064 1.00 72.19 211 LYS A O 1
ATOM 1708 N N . THR A 1 212 ? -28.918 19.438 55.136 1.00 69.25 212 THR A N 1
ATOM 1709 C CA . THR A 1 212 ? -29.336 20.079 56.395 1.00 69.25 212 THR A CA 1
ATOM 1710 C C . THR A 1 212 ? -29.976 19.100 57.383 1.00 69.25 212 THR A C 1
ATOM 1712 O O . THR A 1 212 ? -29.939 19.355 58.585 1.00 69.25 212 THR A O 1
ATOM 1715 N N . LEU A 1 213 ? -30.514 17.972 56.907 1.00 63.91 213 LEU A N 1
ATOM 1716 C CA . LEU A 1 213 ? -31.018 16.883 57.751 1.00 63.91 213 LEU A CA 1
ATOM 1717 C C . LEU A 1 213 ? -29.887 15.976 58.263 1.00 63.91 213 LEU A C 1
ATOM 1719 O O . LEU A 1 213 ? -29.947 15.531 59.404 1.00 63.91 213 LEU A O 1
ATOM 1723 N N . GLU A 1 214 ? -28.842 15.744 57.465 1.00 57.59 214 GLU A N 1
ATOM 1724 C CA . GLU A 1 214 ? -27.658 14.971 57.880 1.00 57.59 214 GLU A CA 1
ATOM 1725 C C . GLU A 1 214 ? -26.708 15.752 58.806 1.00 57.59 214 GLU A C 1
ATOM 1727 O O . GLU A 1 214 ? -25.965 15.141 59.566 1.00 57.59 214 GLU A O 1
ATOM 1732 N N . GLY A 1 215 ? -26.745 17.089 58.789 1.00 55.84 215 GLY A N 1
ATOM 1733 C CA . GLY A 1 215 ? -25.931 17.945 59.663 1.00 55.84 215 GLY A CA 1
ATOM 1734 C C . GLY A 1 215 ? -26.503 18.213 61.064 1.00 55.84 215 GLY A C 1
ATOM 1735 O O . GLY A 1 215 ? -25.878 18.948 61.823 1.00 55.84 215 GLY A O 1
ATOM 1736 N N . ASN A 1 216 ? -27.677 17.666 61.401 1.00 53.62 216 ASN A N 1
ATOM 1737 C CA . ASN A 1 216 ? -28.366 17.869 62.687 1.00 53.62 216 ASN A CA 1
ATOM 1738 C C . ASN A 1 216 ? -28.497 16.580 63.533 1.00 53.62 216 ASN A C 1
ATOM 1740 O O . ASN A 1 216 ? -29.364 16.514 64.406 1.00 53.62 216 ASN A O 1
ATOM 1744 N N . ASN A 1 217 ? -27.636 15.583 63.298 1.00 44.72 217 ASN A N 1
ATOM 1745 C CA . ASN A 1 217 ? -27.431 14.425 64.181 1.00 44.72 217 ASN A CA 1
ATOM 1746 C C . ASN A 1 217 ? -25.992 14.384 64.701 1.00 44.72 217 ASN A C 1
ATOM 1748 O O . ASN A 1 217 ? -25.070 14.522 63.868 1.00 44.72 217 ASN A O 1
#

pLDDT: mean 79.57, std 15.76, range [38.78, 96.75]

Sequence (217 aa):
QQPLVTDFDFAGTDIGAYSGLYHWFGLEPVGEERTSLSYSVFIPADGTEKLYYYDHAAKKQGYAGVSAMPLKVIESRKEYDWSVNKPVEFRPYIKDIAGKRRLFFLGTISAIRDDSKKFDGSATPDLALIDAEYRDVIWIDVKKPSQWDLTVYEQLNEAWRASEGIGYYYKDEMTDLDVMQKTMDSIQMIPQSGDHSKEIEALQKKIDSLKTLEGNN

Radius of gyration: 25.96 Å; chains: 1; bounding box: 57×52×85 Å

Secondary structure (DSSP, 8-state):
-PPPEEEE--TT-SS-PPSEEEEEEEE--SSTT--B--EEEEEETTS-S--EEEETTTTT--PBPGGGHHHHHHHH-TTS-TTTEEEEEEEEEEEEETTEEEEEEEEEEEEEETTEEEE-TTSPPEEEEEETTT--EEEE-TT-GGGHHHHHHHHHHHHHHHHH-----S-S---HHHHHHHHHHHHHHS-----THHHHHHHHHHHHHHHHHHTT-